Protein 1V43 (pdb70)

Structure (mmCIF, N/CA/C/O backbone):
data_1V43
#
_entry.id   1V43
#
_cell.length_a   79.907
_cell.length_b   79.907
_cell.length_c   130.569
_cell.angle_alpha   90.00
_cell.angle_beta   90.00
_cell.angle_gamma   90.00
#
_symmetry.space_group_name_H-M   'P 43 21 2'
#
loop_
_entity.id
_entity.type
_entity.pdbx_description
1 polymer 'sugar-binding transport ATP-binding protein'
2 water water
#
loop_
_atom_site.group_PDB
_atom_site.id
_atom_site.type_symbol
_atom_site.label_atom_id
_atom_site.label_alt_id
_atom_site.label_comp_id
_atom_site.label_asym_id
_atom_site.label_entity_id
_atom_site.label_seq_id
_atom_site.pdbx_PDB_ins_code
_atom_site.Cartn_x
_atom_site.Cartn_y
_atom_site.Cartn_z
_atom_site.occupancy
_atom_site.B_iso_or_equiv
_atom_site.auth_seq_id
_atom_site.auth_comp_id
_atom_site.auth_asym_id
_atom_site.auth_atom_id
_atom_site.pdbx_PDB_model_num
ATOM 1 N N . VAL A 1 6 ? 12.386 21.070 13.398 1.00 65.04 7 VAL A N 1
ATOM 2 C CA . VAL A 1 6 ? 13.848 20.827 13.543 1.00 66.95 7 VAL A CA 1
ATOM 3 C C . VAL A 1 6 ? 14.688 21.910 12.852 1.00 62.86 7 VAL A C 1
ATOM 4 O O . VAL A 1 6 ? 14.256 22.525 11.873 1.00 67.84 7 VAL A O 1
ATOM 8 N N . ILE A 1 7 ? 15.886 22.133 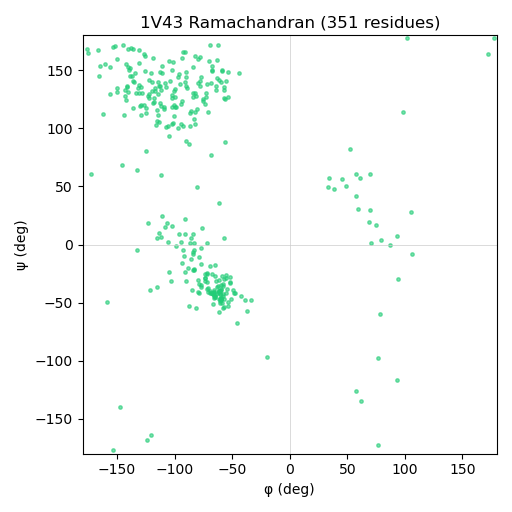13.388 1.00 56.80 8 ILE A N 1
ATOM 9 C CA . ILE A 1 7 ? 16.825 23.141 12.898 1.00 48.38 8 ILE A CA 1
ATOM 10 C C . ILE A 1 7 ? 17.589 22.738 11.634 1.00 45.64 8 ILE A C 1
ATOM 11 O O . ILE A 1 7 ? 18.006 21.591 11.487 1.00 42.97 8 ILE A O 1
ATOM 16 N N . LYS A 1 8 ? 17.783 23.696 10.733 1.00 42.79 9 LYS A N 1
ATOM 17 C CA . LYS A 1 8 ? 18.510 23.448 9.485 1.00 46.58 9 LYS A CA 1
ATOM 18 C C . LYS A 1 8 ? 19.900 24.065 9.568 1.00 42.34 9 LYS A C 1
ATOM 19 O O . LYS A 1 8 ? 20.129 24.972 10.372 1.00 43.61 9 LYS A O 1
ATOM 25 N N . MET A 1 9 ? 20.825 23.569 8.750 1.00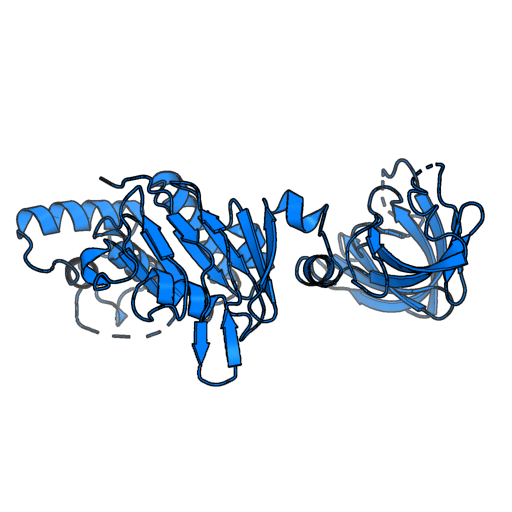 36.52 10 MET A N 1
ATOM 26 C CA . MET A 1 9 ? 22.175 24.131 8.697 1.00 36.87 10 MET A CA 1
ATOM 27 C C . MET A 1 9 ? 22.185 25.013 7.443 1.00 38.77 10 MET A C 1
ATOM 28 O O . MET A 1 9 ? 22.214 24.518 6.318 1.00 33.58 10 MET A O 1
ATOM 33 N N . VAL A 1 10 ? 22.132 26.326 7.654 1.00 36.92 11 VAL A N 1
ATOM 34 C CA . VAL A 1 10 ? 22.086 27.284 6.557 1.00 29.82 11 VAL A CA 1
ATOM 35 C C . VAL A 1 10 ? 23.353 28.125 6.341 1.00 30.06 11 VAL A C 1
ATOM 36 O O . VAL A 1 10 ? 23.776 28.907 7.206 1.00 24.75 11 VAL A O 1
ATOM 40 N N . GLU A 1 11 ? 23.956 27.964 5.171 1.00 25.20 12 GLU A N 1
ATOM 41 C CA . GLU A 1 11 ? 25.145 28.727 4.841 1.00 21.95 12 GLU A CA 1
ATOM 42 C C . GLU A 1 11 ? 24.738 30.173 4.581 1.00 22.42 12 GLU A C 1
ATOM 43 O O . GLU A 1 11 ? 23.725 30.421 3.933 1.00 23.14 12 GLU A O 1
ATOM 49 N N . VAL A 1 12 ? 25.526 31.118 5.094 1.00 22.32 13 VAL A N 1
ATOM 50 C CA . VAL A 1 12 ? 25.255 32.538 4.914 1.00 23.74 13 VAL A CA 1
ATOM 51 C C . VAL A 1 12 ? 26.387 33.229 4.152 1.00 23.49 13 VAL A C 1
ATOM 52 O O . VAL A 1 12 ? 27.562 33.134 4.533 1.00 22.95 13 VAL A O 1
ATOM 56 N N . LYS A 1 13 ? 26.029 33.919 3.075 1.00 24.62 14 LYS A N 1
ATOM 57 C CA . LYS A 1 13 ? 27.018 34.635 2.260 1.00 24.56 14 LYS A CA 1
ATOM 58 C C . LYS A 1 13 ? 26.798 36.131 2.313 1.00 28.61 14 LYS A C 1
ATOM 59 O O . LYS A 1 13 ? 25.684 36.608 2.104 1.00 26.44 14 LYS A O 1
ATOM 65 N N . LEU A 1 14 ? 27.857 36.875 2.589 1.00 25.23 15 LEU A N 1
ATOM 66 C CA . LEU A 1 14 ? 27.757 38.325 2.582 1.00 27.58 15 LEU A CA 1
ATOM 67 C C . LEU A 1 14 ? 28.619 38.711 1.368 1.00 27.05 15 LEU A C 1
ATOM 68 O O . LEU A 1 14 ? 29.804 38.395 1.330 1.00 25.71 15 LEU A O 1
ATOM 73 N N . GLU A 1 15 ? 28.026 39.368 0.372 1.00 28.05 16 GLU A N 1
ATOM 74 C CA . GLU A 1 15 ? 28.781 39.728 -0.839 1.00 32.77 16 GLU A CA 1
ATOM 75 C C . GLU A 1 15 ? 28.986 41.199 -1.009 1.00 32.11 16 GLU A C 1
ATOM 76 O O . GLU A 1 15 ? 28.016 41.950 -1.104 1.00 33.92 16 GLU A O 1
ATOM 82 N N . ASN A 1 16 ? 30.249 41.603 -1.082 1.00 40.77 17 ASN A N 1
ATOM 83 C CA . ASN A 1 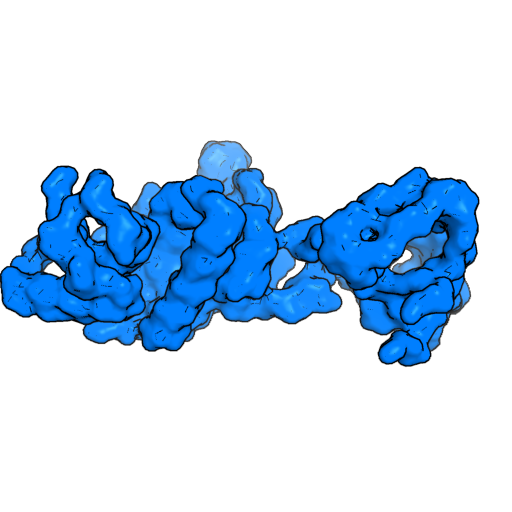16 ? 30.605 43.005 -1.263 1.00 36.31 17 ASN A CA 1
ATOM 84 C C . ASN A 1 16 ? 29.669 43.892 -0.472 1.00 35.82 17 ASN A C 1
ATOM 85 O O . ASN A 1 16 ? 29.142 44.874 -0.993 1.00 40.31 17 ASN A O 1
ATOM 90 N N . LEU A 1 17 ? 29.454 43.529 0.788 1.00 38.46 18 LEU A N 1
ATOM 91 C CA . LEU A 1 17 ? 28.572 44.279 1.675 1.00 33.64 18 LEU A CA 1
ATOM 92 C C . LEU A 1 17 ? 29.238 45.556 2.152 1.00 31.79 18 LEU A C 1
ATOM 93 O O . LEU A 1 17 ? 30.330 45.527 2.730 1.00 30.28 18 LEU A O 1
ATOM 98 N N . THR A 1 18 ? 28.563 46.673 1.929 1.00 26.22 19 THR A N 1
ATOM 99 C CA . THR A 1 18 ? 29.063 47.962 2.363 1.00 27.74 19 THR A CA 1
ATOM 100 C C . THR A 1 18 ? 27.917 48.718 3.017 1.00 32.47 19 THR A C 1
ATOM 101 O O . THR A 1 18 ? 26.755 48.573 2.630 1.00 30.51 19 THR A O 1
ATOM 105 N N . LYS A 1 19 ? 28.252 49.527 4.010 1.00 32.22 20 LYS A N 1
ATOM 106 C CA . LYS A 1 19 ? 27.260 50.334 4.694 1.00 36.91 20 LYS A CA 1
ATOM 107 C C . LYS A 1 19 ? 27.875 51.675 5.071 1.00 39.20 20 LYS A C 1
ATOM 108 O O . LYS A 1 19 ? 28.754 51.729 5.919 1.00 40.86 20 LYS A O 1
ATOM 114 N N . ARG A 1 20 ? 27.432 52.757 4.442 1.00 47.52 21 ARG A N 1
ATOM 115 C CA . ARG A 1 20 ? 27.968 54.068 4.806 1.00 55.95 21 ARG A CA 1
ATOM 116 C C . ARG A 1 20 ? 26.892 55.009 5.323 1.00 57.11 21 ARG A C 1
ATOM 117 O O . ARG A 1 20 ? 25.917 55.285 4.635 1.00 63.87 21 ARG A O 1
ATOM 125 N N . PHE A 1 21 ? 27.068 55.484 6.549 1.00 60.63 22 PHE A N 1
ATOM 126 C CA . PHE A 1 21 ? 26.120 56.417 7.138 1.00 68.49 22 PHE A CA 1
ATOM 127 C C . PHE A 1 21 ? 26.561 57.811 6.718 1.00 72.47 22 PHE A C 1
ATOM 128 O O . PHE A 1 21 ? 27.309 58.481 7.434 1.00 77.67 22 PHE A O 1
ATOM 136 N N . GLY A 1 22 ? 26.106 58.239 5.546 1.00 72.06 23 GLY A N 1
ATOM 137 C CA . GLY A 1 22 ? 26.482 59.546 5.050 1.00 71.92 23 GLY A CA 1
ATOM 138 C C . GLY A 1 22 ? 27.895 59.546 4.496 1.00 72.54 23 GLY A C 1
ATOM 139 O O . GLY A 1 22 ? 28.125 59.147 3.353 1.00 73.61 23 GLY A O 1
ATOM 140 N N . ASN A 1 23 ? 28.845 59.982 5.318 1.00 70.10 24 ASN A N 1
ATOM 141 C CA . ASN A 1 23 ? 30.250 60.062 4.924 1.00 69.98 24 ASN A CA 1
ATOM 142 C C . ASN A 1 23 ? 31.091 58.945 5.538 1.00 66.32 24 ASN A C 1
ATOM 143 O O . ASN A 1 23 ? 32.149 58.584 5.016 1.00 62.83 24 ASN A O 1
ATOM 148 N N . PHE A 1 24 ? 30.615 58.411 6.655 1.00 61.74 25 PHE A N 1
ATOM 149 C CA . PHE A 1 24 ? 31.316 57.353 7.369 1.00 59.13 25 PHE A CA 1
ATOM 150 C C . PHE A 1 24 ? 31.009 55.955 6.851 1.00 57.33 25 PHE A C 1
ATOM 151 O O . PHE A 1 24 ? 29.876 55.488 6.951 1.00 59.63 25 PHE A O 1
ATOM 159 N N . THR A 1 25 ? 32.020 55.293 6.293 1.00 52.33 26 THR A N 1
ATOM 160 C CA . THR A 1 25 ? 31.855 53.929 5.811 1.00 46.51 26 THR A CA 1
ATOM 161 C C . THR A 1 25 ? 32.007 53.022 7.035 1.00 46.64 26 THR A C 1
ATOM 162 O O . THR A 1 25 ? 33.118 52.808 7.519 1.00 44.20 26 THR A O 1
ATOM 166 N N . ALA A 1 26 ? 30.882 52.519 7.543 1.00 40.92 27 ALA A N 1
ATOM 167 C CA . ALA A 1 26 ? 30.879 51.650 8.717 1.00 41.37 27 ALA A CA 1
ATOM 168 C C . ALA A 1 26 ? 31.316 50.232 8.385 1.00 38.60 27 ALA A C 1
ATOM 169 O O . ALA A 1 26 ? 31.951 49.573 9.205 1.00 40.05 27 ALA A O 1
ATOM 171 N N . VAL A 1 27 ? 30.966 49.766 7.190 1.00 37.02 28 VAL A N 1
ATOM 172 C CA . VAL A 1 27 ? 31.342 48.432 6.734 1.00 32.12 28 VAL A CA 1
ATOM 173 C C . VAL A 1 27 ? 31.810 48.562 5.285 1.00 32.65 28 VAL A C 1
ATOM 174 O O . VAL A 1 27 ? 31.039 48.929 4.405 1.00 33.44 28 VAL A O 1
ATOM 178 N N . ASN A 1 28 ? 33.075 48.244 5.038 1.00 35.71 29 ASN A N 1
ATOM 179 C CA . ASN A 1 28 ? 33.649 48.410 3.710 1.00 37.74 29 ASN A CA 1
ATOM 180 C C . ASN A 1 28 ? 33.879 47.152 2.896 1.00 35.76 29 ASN A C 1
ATOM 181 O O . ASN A 1 28 ? 34.864 46.447 3.115 1.00 39.63 29 ASN A O 1
ATOM 186 N N . LYS A 1 29 ? 32.988 46.896 1.936 1.00 33.29 30 LYS A N 1
ATOM 187 C CA . LYS A 1 29 ? 33.088 45.737 1.046 1.00 32.84 30 LYS A CA 1
ATOM 188 C C . LYS A 1 29 ? 33.426 44.415 1.737 1.00 36.48 30 LYS A C 1
ATOM 189 O O . LYS A 1 29 ? 34.391 43.732 1.392 1.00 30.06 30 LYS A O 1
ATOM 195 N N . LEU A 1 30 ? 32.602 44.054 2.708 1.00 33.97 31 LEU A N 1
ATOM 196 C CA . LEU A 1 30 ? 32.788 42.822 3.442 1.00 28.31 31 LEU A CA 1
ATOM 197 C C . LEU A 1 30 ? 32.412 41.619 2.573 1.00 29.29 31 LEU A C 1
ATOM 198 O O . LEU A 1 30 ? 31.354 41.589 1.953 1.00 28.99 31 LEU A O 1
ATOM 203 N N . ASN A 1 31 ? 33.303 40.638 2.516 1.00 28.33 32 ASN A N 1
ATOM 204 C CA . ASN A 1 31 ? 33.062 39.416 1.777 1.00 26.72 32 ASN A CA 1
ATOM 205 C C . ASN A 1 31 ? 33.267 38.275 2.762 1.00 31.43 32 ASN A C 1
ATOM 206 O O . ASN A 1 31 ? 34.354 38.088 3.316 1.00 31.48 32 ASN A O 1
ATOM 211 N N . LEU A 1 32 ? 32.200 37.526 3.001 1.00 27.79 33 LEU A N 1
ATOM 212 C CA . LEU A 1 32 ? 32.254 36.457 3.978 1.00 26.82 33 LEU A CA 1
ATOM 213 C C . LEU A 1 32 ? 31.321 35.304 3.657 1.00 27.25 33 LEU A C 1
ATOM 214 O O . LEU A 1 32 ? 30.157 35.515 3.329 1.00 31.31 33 LEU A O 1
ATOM 219 N N . THR A 1 33 ? 31.835 34.089 3.773 1.00 26.83 34 THR A N 1
ATOM 220 C CA . THR A 1 33 ? 31.023 32.902 3.568 1.00 31.89 34 THR A CA 1
ATOM 221 C C . THR A 1 33 ? 30.982 32.158 4.904 1.00 31.76 34 THR A C 1
ATOM 222 O O . THR A 1 33 ? 31.949 31.508 5.296 1.00 40.66 34 THR A O 1
ATOM 226 N N . ILE A 1 34 ? 29.861 32.298 5.606 1.00 29.47 35 ILE A N 1
ATOM 227 C CA . ILE A 1 34 ? 29.636 31.666 6.902 1.00 26.28 35 ILE A CA 1
ATOM 228 C C . ILE A 1 34 ? 29.087 30.260 6.693 1.00 23.78 35 ILE A C 1
ATOM 229 O O . ILE A 1 34 ? 27.968 30.094 6.227 1.00 28.79 35 ILE A O 1
ATOM 234 N N . LYS A 1 35 ? 29.873 29.245 7.052 1.00 23.95 36 LYS A N 1
ATOM 235 C CA . LYS A 1 35 ? 29.465 27.859 6.826 1.00 24.60 36 LYS A CA 1
ATOM 236 C C . LYS A 1 35 ? 28.223 27.398 7.575 1.00 29.00 36 LYS A C 1
ATOM 237 O O . LYS A 1 35 ? 27.968 27.813 8.711 1.00 27.44 36 LYS A O 1
ATOM 243 N N . ASP A 1 36 ? 27.428 26.563 6.910 1.00 22.20 37 ASP A N 1
ATOM 244 C CA . ASP A 1 36 ? 26.209 26.045 7.508 1.00 30.24 37 ASP A CA 1
ATOM 245 C C . ASP A 1 36 ? 26.541 25.336 8.815 1.00 25.92 37 ASP A C 1
ATOM 246 O O . ASP A 1 36 ? 27.395 24.465 8.862 1.00 21.03 37 ASP A O 1
ATOM 251 N N . GLY A 1 37 ? 25.865 25.746 9.877 1.00 25.25 38 GLY A N 1
ATOM 252 C CA . GLY A 1 37 ? 26.084 25.139 11.166 1.00 17.88 38 GLY A CA 1
ATOM 253 C C . GLY A 1 37 ? 27.301 25.579 11.948 1.00 18.79 38 GLY A C 1
ATOM 254 O O . GLY A 1 37 ? 27.549 25.013 13.007 1.00 20.37 38 GLY A O 1
ATOM 255 N N . GLU A 1 38 ? 28.079 26.552 11.475 1.00 17.38 39 GLU A N 1
ATOM 256 C CA . GLU A 1 38 ? 29.238 26.937 12.282 1.00 22.12 39 GLU A CA 1
ATOM 257 C C . GLU A 1 38 ? 28.885 28.069 13.240 1.00 21.93 39 GLU A C 1
ATOM 258 O O . GLU A 1 38 ? 27.843 28.699 13.123 1.00 20.91 39 GLU A O 1
ATOM 264 N N . PHE A 1 39 ? 29.765 28.280 14.205 1.00 17.58 40 PHE A N 1
ATOM 265 C CA . PHE A 1 39 ? 29.605 29.336 15.184 1.00 18.41 40 PHE A CA 1
ATOM 266 C C . PHE A 1 39 ? 30.647 30.362 14.783 1.00 20.34 40 PHE A C 1
ATOM 267 O O . PHE A 1 39 ? 31.829 30.166 15.029 1.00 19.30 40 PHE A O 1
ATOM 275 N N . LEU A 1 40 ? 30.230 31.426 14.114 1.00 22.62 41 LEU A N 1
ATOM 276 C CA . LEU A 1 40 ? 31.193 32.436 13.714 1.00 22.38 41 LEU A CA 1
ATOM 277 C C . LEU A 1 40 ? 31.128 33.639 14.635 1.00 21.66 41 LEU A C 1
ATOM 278 O O . LEU A 1 40 ? 30.062 34.202 14.839 1.00 17.85 41 LEU A O 1
ATOM 283 N N . VAL A 1 41 ? 32.270 34.019 15.196 1.00 20.77 42 VAL A N 1
ATOM 284 C CA . VAL A 1 41 ? 32.325 35.195 16.055 1.00 18.69 42 VAL A CA 1
ATOM 285 C C . VAL A 1 41 ? 32.890 36.374 15.269 1.00 22.08 42 VAL A C 1
ATOM 286 O O . VAL A 1 41 ? 33.890 36.234 14.559 1.00 25.91 42 VAL A O 1
ATOM 290 N N . LEU A 1 42 ? 32.223 37.520 15.358 1.00 21.78 43 LEU A N 1
ATOM 291 C CA . LEU A 1 42 ? 32.717 38.728 14.719 1.00 23.16 43 LEU A CA 1
ATOM 292 C C . LEU A 1 42 ? 33.364 39.463 15.903 1.00 27.69 43 LEU A C 1
ATOM 293 O O . LEU A 1 42 ? 32.678 39.912 16.828 1.00 23.51 43 LEU A O 1
ATOM 298 N N . LEU A 1 43 ? 34.689 39.544 15.871 1.00 25.37 44 LEU A N 1
ATOM 299 C CA . LEU A 1 43 ? 35.477 40.141 16.937 1.00 25.39 44 LEU A CA 1
ATOM 300 C C . LEU A 1 43 ? 36.145 41.438 16.523 1.00 26.83 44 LEU A C 1
ATOM 301 O O . LEU A 1 43 ? 36.781 41.509 15.471 1.00 24.75 44 LEU A O 1
ATOM 306 N N . GLY A 1 44 ? 36.025 42.456 17.369 1.00 24.54 45 GLY A N 1
ATOM 307 C CA . GLY A 1 44 ? 36.635 43.736 17.058 1.00 23.06 45 GLY A CA 1
ATOM 308 C C . GLY A 1 44 ? 36.239 44.818 18.041 1.00 26.75 45 GLY A C 1
ATOM 309 O O . GLY A 1 44 ? 35.264 44.657 18.776 1.00 22.51 45 GLY A O 1
ATOM 310 N N . PRO A 1 45 ? 36.966 45.947 18.068 1.00 28.09 46 PRO A N 1
ATOM 311 C CA . PRO A 1 45 ? 36.646 47.037 18.994 1.00 29.67 46 PRO A CA 1
ATOM 312 C C . PRO A 1 45 ? 35.346 47.747 18.642 1.00 35.09 46 PRO A C 1
ATOM 313 O O . PRO A 1 45 ? 34.756 47.505 17.578 1.00 35.57 46 PRO A O 1
ATOM 317 N N . SER A 1 46 ? 34.906 48.624 19.534 1.00 32.13 47 SER A N 1
ATOM 318 C CA . SER A 1 46 ? 33.682 49.389 19.319 1.00 39.47 47 SER A CA 1
ATOM 319 C C . SER A 1 46 ? 33.780 50.176 18.025 1.00 32.37 47 SER A C 1
ATOM 320 O O . SER A 1 46 ? 34.805 50.789 17.738 1.00 37.17 47 SER A O 1
ATOM 323 N N . GLY A 1 47 ? 32.715 50.154 17.240 1.00 35.34 48 GLY A N 1
ATOM 324 C CA . GLY A 1 47 ? 32.717 50.888 15.986 1.00 31.50 48 GLY A CA 1
ATOM 325 C C . GLY A 1 47 ? 33.528 50.277 14.865 1.00 37.58 48 GLY A C 1
ATOM 326 O O . GLY A 1 47 ? 33.836 50.966 13.890 1.00 41.84 48 GLY A O 1
ATOM 327 N N . CYS A 1 48 ? 33.876 48.996 14.976 1.00 29.82 49 CYS A N 1
ATOM 328 C CA . CYS A 1 48 ? 34.654 48.362 13.918 1.00 31.81 49 CYS A CA 1
ATOM 329 C C . CYS A 1 48 ? 33.747 47.868 12.799 1.00 28.82 49 CYS A C 1
ATOM 330 O O . CYS A 1 48 ? 34.233 47.417 11.764 1.00 27.17 49 CYS A O 1
ATOM 333 N N . GLY A 1 49 ? 32.437 47.924 13.023 1.00 23.70 50 GLY A N 1
ATOM 334 C CA . GLY A 1 49 ? 31.490 47.481 12.011 1.00 28.21 50 GLY A CA 1
ATOM 335 C C . GLY A 1 49 ? 30.789 46.153 12.264 1.00 33.54 50 GLY A C 1
ATOM 336 O O . GLY A 1 49 ? 29.847 45.794 11.538 1.00 30.72 50 GLY A O 1
ATOM 337 N N . LYS A 1 50 ? 31.226 45.431 13.295 1.00 31.80 51 LYS A N 1
ATOM 338 C CA . LYS A 1 50 ? 30.651 44.126 13.617 1.00 28.53 51 LYS A CA 1
ATOM 339 C C . LYS A 1 50 ? 29.174 44.198 13.958 1.00 30.33 51 LYS A C 1
ATOM 340 O O . LYS A 1 50 ? 28.392 43.353 13.538 1.00 29.10 51 LYS A O 1
ATOM 346 N N . THR A 1 51 ? 28.779 45.216 14.707 1.00 31.22 52 THR A N 1
ATOM 347 C CA . THR A 1 51 ? 27.378 45.348 15.062 1.00 24.95 52 THR A CA 1
ATOM 348 C C . THR A 1 51 ? 26.539 45.742 13.853 1.00 30.41 52 THR A C 1
ATOM 349 O O . THR A 1 51 ? 25.433 45.218 13.658 1.00 30.16 52 THR A O 1
ATOM 353 N N . THR A 1 52 ? 27.064 46.652 13.031 1.00 28.88 53 THR A N 1
ATOM 354 C CA . THR A 1 52 ? 26.343 47.086 11.842 1.00 29.91 53 THR A CA 1
ATOM 355 C C . THR A 1 52 ? 26.111 45.875 10.943 1.00 28.88 53 THR A C 1
ATOM 356 O O . THR A 1 52 ? 25.024 45.710 10.399 1.00 30.04 53 THR A O 1
ATOM 360 N N . THR A 1 53 ? 27.137 45.036 10.797 1.00 27.31 54 THR A N 1
ATOM 361 C CA . THR A 1 53 ? 27.037 43.820 9.991 1.00 29.61 54 THR A CA 1
ATOM 362 C C . THR A 1 53 ? 25.941 42.899 10.550 1.00 30.75 54 THR A C 1
ATOM 363 O O . THR A 1 53 ? 25.101 42.411 9.798 1.00 28.44 54 THR A O 1
ATOM 367 N N . LEU A 1 54 ? 25.936 42.671 11.862 1.00 23.09 55 LEU A N 1
ATOM 368 C CA . LEU A 1 54 ? 24.906 41.815 12.447 1.00 29.64 55 LEU A CA 1
ATOM 369 C C . LEU A 1 54 ? 23.511 42.363 12.129 1.00 28.75 55 LEU A C 1
ATOM 370 O O . LEU A 1 54 ? 22.619 41.603 11.754 1.00 27.94 55 LEU A O 1
ATOM 375 N N . ARG A 1 55 ? 23.342 43.678 12.267 1.00 25.76 56 ARG A N 1
ATOM 376 C CA . ARG A 1 55 ? 22.067 44.337 12.001 1.00 28.34 56 ARG A CA 1
ATOM 377 C C . ARG A 1 55 ? 21.641 44.205 10.537 1.00 25.92 56 ARG A C 1
ATOM 378 O O . ARG A 1 55 ? 20.458 44.067 10.253 1.00 28.89 56 ARG A O 1
ATOM 386 N N . MET A 1 56 ? 22.592 44.244 9.607 1.00 27.18 57 MET A N 1
ATOM 387 C CA . MET A 1 56 ? 22.248 44.065 8.203 1.00 26.28 57 MET A CA 1
ATOM 388 C C . MET A 1 56 ? 21.827 42.602 7.998 1.00 28.76 57 MET A C 1
ATOM 389 O O . MET A 1 56 ? 20.889 42.310 7.253 1.00 25.23 57 MET A O 1
ATOM 394 N N . ILE A 1 57 ? 22.527 41.679 8.650 1.00 23.93 58 ILE A N 1
ATOM 395 C CA . ILE A 1 57 ? 22.167 40.262 8.531 1.00 28.53 58 ILE A CA 1
ATOM 396 C C . ILE A 1 57 ? 20.741 40.059 9.057 1.00 27.10 58 ILE A C 1
ATOM 397 O O . ILE A 1 57 ? 19.958 39.319 8.468 1.00 22.18 58 ILE A O 1
ATOM 402 N N . ALA A 1 58 ? 20.407 40.740 10.156 1.00 26.01 59 ALA A N 1
ATOM 403 C CA . ALA A 1 58 ? 19.077 40.637 10.754 1.00 27.41 59 ALA A CA 1
ATOM 404 C C . ALA A 1 58 ? 18.019 41.348 9.909 1.00 28.38 59 ALA A C 1
ATOM 405 O O . ALA A 1 58 ? 16.841 41.012 9.970 1.00 26.96 59 ALA A O 1
ATOM 407 N N . GLY A 1 59 ? 18.441 42.330 9.117 1.00 25.23 60 GLY A N 1
ATOM 408 C CA . GLY A 1 59 ? 17.491 43.051 8.297 1.00 25.44 60 GLY A CA 1
ATOM 409 C C . GLY A 1 59 ? 16.973 44.303 8.985 1.00 30.56 60 GLY A C 1
ATOM 410 O O . GLY A 1 59 ? 16.049 44.956 8.500 1.00 29.86 60 GLY A O 1
ATOM 411 N N . LEU A 1 60 ? 17.559 44.632 10.130 1.00 31.61 61 LEU A N 1
ATOM 412 C CA . LEU A 1 60 ? 17.167 45.829 10.858 1.00 33.17 61 LEU A CA 1
ATOM 413 C C . LEU A 1 60 ? 17.799 47.015 10.130 1.00 39.03 61 LEU A C 1
ATOM 414 O O . LEU A 1 60 ? 17.407 48.162 10.309 1.00 34.01 61 LEU A O 1
ATOM 419 N N . GLU A 1 61 ? 18.781 46.708 9.289 1.00 42.91 62 GLU A N 1
ATOM 420 C CA . GLU A 1 61 ? 19.480 47.723 8.522 1.00 44.75 62 GLU A CA 1
ATOM 421 C C . GLU A 1 61 ? 19.690 47.173 7.121 1.00 42.31 62 GLU A C 1
ATOM 422 O O . GLU A 1 61 ? 19.887 45.965 6.957 1.00 35.23 62 GLU A O 1
ATOM 428 N N . GLU A 1 62 ? 19.626 48.049 6.118 1.00 34.26 63 GLU A N 1
ATOM 429 C CA . GLU A 1 62 ? 19.840 47.642 4.735 1.00 33.79 63 GLU A CA 1
ATOM 430 C C . GLU A 1 62 ? 21.254 48.051 4.333 1.00 31.98 63 GLU A C 1
ATOM 431 O O . GLU A 1 62 ? 21.796 49.031 4.851 1.00 33.87 63 GLU A O 1
ATOM 437 N N . PRO A 1 63 ? 21.877 47.299 3.417 1.00 31.37 64 PRO A N 1
ATOM 438 C CA . PRO A 1 63 ? 23.231 47.613 2.959 1.00 36.51 64 PRO A CA 1
ATOM 439 C C . PRO A 1 63 ? 23.146 48.774 1.962 1.00 39.58 64 PRO A C 1
ATOM 440 O O . PRO A 1 63 ? 22.080 49.051 1.406 1.00 33.76 64 PRO A O 1
ATOM 444 N N . THR A 1 64 ? 24.280 49.429 1.741 1.00 40.08 65 THR A N 1
ATOM 445 C CA . THR A 1 64 ? 24.378 50.538 0.806 1.00 39.65 65 THR A CA 1
ATOM 446 C C . THR A 1 64 ? 24.767 49.911 -0.522 1.00 41.69 65 THR A C 1
ATOM 447 O O . THR A 1 64 ? 24.509 50.445 -1.596 1.00 51.57 65 THR A O 1
ATOM 451 N N . GLU A 1 65 ? 25.376 48.743 -0.425 1.00 35.42 66 GLU A N 1
ATOM 452 C CA . GLU A 1 65 ? 25.809 48.003 -1.582 1.00 34.75 66 GLU A CA 1
ATOM 453 C C . GLU A 1 65 ? 26.003 46.562 -1.132 1.00 32.85 66 GLU A C 1
ATOM 454 O O . GLU A 1 65 ? 26.222 46.297 0.050 1.00 31.94 66 GLU A O 1
ATOM 460 N N . GLY A 1 66 ? 25.909 45.630 -2.068 1.00 31.28 67 GLY A N 1
ATOM 461 C CA . GLY A 1 66 ? 26.110 44.240 -1.720 1.00 28.14 67 GLY A CA 1
ATOM 462 C C . GLY A 1 66 ? 24.850 43.415 -1.565 1.00 33.03 67 GLY A C 1
ATOM 463 O O . GLY A 1 66 ? 23.724 43.914 -1.647 1.00 32.43 67 GLY A O 1
ATOM 464 N N . ARG A 1 67 ? 25.063 42.137 -1.289 1.00 29.92 68 ARG A N 1
ATOM 465 C CA . ARG A 1 67 ? 23.979 41.183 -1.174 1.00 29.94 68 ARG A CA 1
ATOM 466 C C . ARG A 1 67 ? 24.209 40.235 0.005 1.00 32.77 68 ARG A C 1
ATOM 467 O O . ARG A 1 67 ? 25.354 39.965 0.378 1.00 31.60 68 ARG A O 1
ATOM 475 N N . ILE A 1 68 ? 23.120 39.734 0.579 1.00 29.69 69 ILE A N 1
ATOM 476 C CA . ILE A 1 68 ? 23.180 38.784 1.692 1.00 28.22 69 ILE A CA 1
ATOM 477 C C . ILE A 1 68 ? 22.344 37.562 1.315 1.00 28.67 69 ILE A C 1
ATOM 478 O O . ILE A 1 68 ? 21.145 37.685 1.049 1.00 27.50 69 ILE A O 1
ATOM 483 N N . TYR A 1 69 ? 22.967 36.389 1.273 1.00 24.77 70 TYR A N 1
ATOM 484 C CA . TYR A 1 69 ? 22.239 35.168 0.946 1.00 22.60 70 TYR A CA 1
ATOM 485 C C . TYR A 1 69 ? 22.134 34.246 2.167 1.00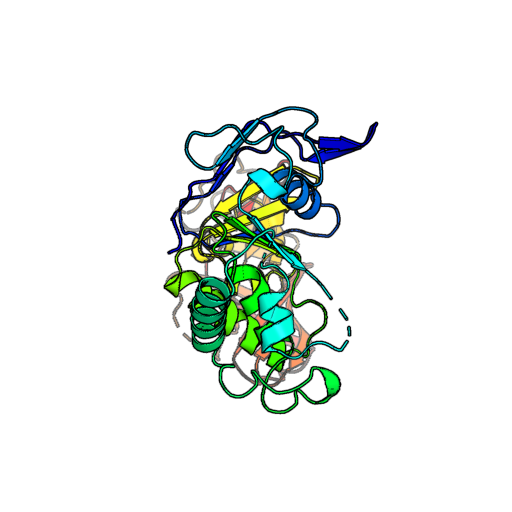 23.29 70 TYR A C 1
ATOM 486 O O . TYR A 1 69 ? 23.012 34.244 3.019 1.00 25.02 70 TYR A O 1
ATOM 495 N N . PHE A 1 70 ? 21.030 33.507 2.244 1.00 24.11 71 PHE A N 1
ATOM 496 C CA . PHE A 1 70 ? 20.787 32.480 3.266 1.00 26.57 71 PHE A CA 1
ATOM 497 C C . PHE A 1 70 ? 20.504 31.328 2.322 1.00 28.56 71 PHE A C 1
ATOM 498 O O . PHE A 1 70 ? 19.504 31.360 1.618 1.00 25.85 71 PHE A O 1
ATOM 506 N N . GLY A 1 71 ? 21.374 30.327 2.286 1.00 28.21 72 GLY A N 1
ATOM 507 C CA . GLY A 1 71 ? 21.167 29.252 1.341 1.00 32.60 72 GLY A CA 1
ATOM 508 C C . GLY A 1 71 ? 21.245 29.907 -0.031 1.00 32.97 72 GLY A C 1
ATOM 509 O O . GLY A 1 71 ? 22.121 30.730 -0.262 1.00 32.01 72 GLY A O 1
ATOM 510 N N . ASP A 1 72 ? 20.323 29.577 -0.931 1.00 33.38 73 ASP A N 1
ATOM 511 C CA . ASP A 1 72 ? 20.325 30.179 -2.260 1.00 38.95 73 ASP A CA 1
ATOM 512 C C . ASP A 1 72 ? 19.440 31.410 -2.321 1.00 40.52 73 ASP A C 1
ATOM 513 O O . ASP A 1 72 ? 19.391 32.091 -3.341 1.00 46.25 73 ASP A O 1
ATOM 518 N N . ARG A 1 73 ? 18.742 31.702 -1.232 1.00 36.69 74 ARG A N 1
ATOM 519 C CA . ARG A 1 73 ? 17.843 32.846 -1.218 1.00 33.73 74 ARG A CA 1
ATOM 520 C C . ARG A 1 73 ? 18.500 34.193 -0.911 1.00 32.22 74 ARG A C 1
ATOM 521 O O . ARG A 1 73 ? 19.214 34.346 0.078 1.00 29.98 74 ARG A O 1
ATOM 529 N N . ASP A 1 74 ? 18.269 35.169 -1.785 1.00 29.13 75 ASP A N 1
ATOM 530 C CA . ASP A 1 74 ? 18.802 36.513 -1.581 1.00 29.63 75 ASP A CA 1
ATOM 531 C C . ASP A 1 74 ? 17.793 37.078 -0.585 1.00 27.54 75 ASP A C 1
ATOM 532 O O . ASP A 1 74 ? 16.615 37.198 -0.912 1.00 33.82 75 ASP A O 1
ATOM 537 N N . VAL A 1 75 ? 18.238 37.412 0.624 1.00 27.36 76 VAL A N 1
ATOM 538 C CA . VAL A 1 75 ? 17.319 37.927 1.639 1.00 25.39 76 VAL A CA 1
ATOM 539 C C . VAL A 1 75 ? 17.584 39.393 1.940 1.00 22.55 76 VAL A C 1
ATOM 540 O O . VAL A 1 75 ? 16.988 39.973 2.843 1.00 24.34 76 VAL A O 1
ATOM 544 N N . THR A 1 76 ? 18.481 39.984 1.165 1.00 23.40 77 THR A N 1
ATOM 545 C CA . THR A 1 76 ? 18.866 41.380 1.336 1.00 24.67 77 THR A CA 1
ATOM 546 C C . THR A 1 76 ? 17.722 42.355 1.602 1.00 27.76 77 THR A C 1
ATOM 547 O O . THR A 1 76 ? 17.814 43.226 2.480 1.00 23.79 77 THR A O 1
ATOM 551 N N . TYR A 1 77 ? 16.646 42.214 0.842 1.00 26.56 78 TYR A N 1
ATOM 552 C CA . TYR A 1 77 ? 15.523 43.125 0.981 1.00 35.97 78 TYR A CA 1
ATOM 553 C C . TYR A 1 77 ? 14.244 42.536 1.578 1.00 35.25 78 TYR A C 1
ATOM 554 O O . TYR A 1 77 ? 13.143 43.052 1.361 1.00 35.44 78 TYR A O 1
ATOM 563 N N . LEU A 1 78 ? 14.397 41.465 2.348 1.00 34.32 79 LEU A N 1
ATOM 564 C CA . LEU A 1 78 ? 13.253 40.832 2.994 1.00 31.84 79 LEU A CA 1
ATOM 565 C C . LEU A 1 78 ? 13.146 41.346 4.427 1.00 26.46 79 LEU A C 1
ATOM 566 O O . LEU A 1 78 ? 14.153 41.600 5.078 1.00 33.90 79 LEU A O 1
ATOM 571 N N . PRO A 1 79 ? 11.917 41.523 4.934 1.00 29.27 80 PRO A N 1
ATOM 572 C CA . PRO A 1 79 ? 11.693 42.003 6.308 1.00 32.90 80 PRO A CA 1
ATOM 573 C C . PRO A 1 79 ? 12.368 41.025 7.293 1.00 31.96 80 PRO A C 1
ATOM 574 O O . PRO A 1 79 ? 12.474 39.836 7.008 1.00 30.79 80 PRO A O 1
ATOM 578 N N . PRO A 1 80 ? 12.834 41.506 8.452 1.00 31.70 81 PRO A N 1
ATOM 579 C CA . PRO A 1 80 ? 13.467 40.541 9.351 1.00 35.78 81 PRO A CA 1
ATOM 580 C C . PRO A 1 80 ? 12.632 39.297 9.649 1.00 39.37 81 PRO A C 1
ATOM 581 O O . PRO A 1 80 ? 13.176 38.208 9.793 1.00 33.15 81 PRO A O 1
ATOM 585 N N . LYS A 1 81 ? 11.311 39.448 9.699 1.00 43.79 82 LYS A N 1
ATOM 586 C CA . LYS A 1 81 ? 10.435 38.318 9.988 1.00 38.79 82 LYS A CA 1
ATOM 587 C C . LYS A 1 81 ? 10.471 37.219 8.933 1.00 38.87 82 LYS A C 1
ATOM 588 O O . LYS A 1 81 ? 10.297 36.051 9.260 1.00 42.18 82 LYS A O 1
ATOM 594 N N . ASP A 1 82 ? 10.706 37.567 7.673 1.00 35.57 83 ASP A N 1
ATOM 595 C CA . ASP A 1 82 ? 10.727 36.540 6.632 1.00 33.35 83 ASP A CA 1
ATOM 596 C C . ASP A 1 82 ? 12.067 35.857 6.423 1.00 32.25 83 ASP A C 1
ATOM 597 O O . ASP A 1 82 ? 12.190 34.979 5.571 1.00 35.01 83 ASP A O 1
ATOM 602 N N . ARG A 1 83 ? 13.060 36.250 7.215 1.00 31.04 84 ARG A N 1
ATOM 603 C CA . ARG A 1 83 ? 14.401 35.678 7.120 1.00 28.22 84 ARG A CA 1
ATOM 604 C C . ARG A 1 83 ? 14.620 34.473 8.055 1.00 25.25 84 ARG A C 1
ATOM 605 O O . ARG A 1 83 ? 15.636 33.789 7.949 1.00 25.42 84 ARG A O 1
ATOM 613 N N . ASN A 1 84 ? 13.679 34.213 8.961 1.00 23.63 85 ASN A N 1
ATOM 614 C CA . ASN A 1 84 ? 13.817 33.085 9.886 1.00 30.33 85 ASN A CA 1
ATOM 615 C C . ASN A 1 84 ? 15.051 33.208 10.769 1.00 29.16 85 ASN A C 1
ATOM 616 O O . ASN A 1 84 ? 15.900 32.323 10.787 1.00 25.36 85 ASN A O 1
ATOM 621 N N . ILE A 1 85 ? 15.136 34.308 11.501 1.00 28.40 86 ILE A N 1
ATOM 622 C CA . ILE A 1 85 ? 16.265 34.569 12.381 1.00 31.26 86 ILE A CA 1
ATOM 623 C C . ILE A 1 85 ? 15.747 34.864 13.774 1.00 27.49 86 ILE A C 1
ATOM 624 O O . ILE A 1 85 ? 14.573 35.162 13.952 1.00 31.34 86 ILE A O 1
ATOM 629 N N . SER A 1 86 ? 16.643 34.793 14.749 1.00 21.95 87 SER A N 1
ATOM 630 C CA . SER A 1 86 ? 16.324 35.125 16.121 1.00 29.51 87 SER A CA 1
ATOM 631 C C . SER A 1 86 ? 17.563 35.854 16.636 1.00 30.44 87 SER A C 1
ATOM 632 O O . SER A 1 86 ? 18.712 35.471 16.376 1.00 27.47 87 SER A O 1
ATOM 635 N N . MET A 1 87 ? 17.318 36.941 17.342 1.00 30.84 88 MET A N 1
ATOM 636 C CA . MET A 1 87 ? 18.395 37.758 17.851 1.00 34.21 88 MET A CA 1
ATOM 637 C C . MET A 1 87 ? 18.439 37.722 19.366 1.00 33.66 88 MET A C 1
ATOM 638 O O . MET A 1 87 ? 17.406 37.772 20.023 1.00 32.23 88 MET A O 1
ATOM 643 N N . VAL A 1 88 ? 19.638 37.597 19.914 1.00 30.55 89 VAL A N 1
ATOM 644 C CA . VAL A 1 88 ? 19.799 37.612 21.359 1.00 35.49 89 VAL A CA 1
ATOM 645 C C . VAL A 1 88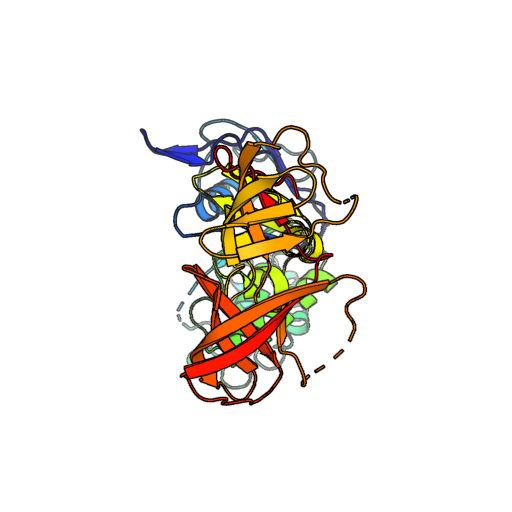 ? 20.659 38.832 21.630 1.00 34.10 89 VAL A C 1
ATOM 646 O O . VAL A 1 88 ? 21.636 39.053 20.934 1.00 33.57 89 VAL A O 1
ATOM 650 N N . PHE A 1 89 ? 20.297 39.644 22.616 1.00 45.29 90 PHE A N 1
ATOM 651 C CA . PHE A 1 89 ? 21.122 40.808 22.926 1.00 47.57 90 PHE A CA 1
ATOM 652 C C . PHE A 1 89 ? 21.037 41.224 24.381 1.00 47.08 90 PHE A C 1
ATOM 653 O O . PHE A 1 89 ? 20.217 40.692 25.123 1.00 44.99 90 PHE A O 1
ATOM 661 N N . GLN A 1 90 ? 21.903 42.164 24.770 1.00 47.34 91 GLN A N 1
ATOM 662 C CA . GLN A 1 90 ? 21.996 42.707 26.132 1.00 47.23 91 GLN A CA 1
ATOM 663 C C . GLN A 1 90 ? 23.018 41.995 26.992 1.00 48.68 91 GLN A C 1
ATOM 664 O O . GLN A 1 90 ? 23.652 42.620 27.843 1.00 58.38 91 GLN A O 1
ATOM 670 N N . HIS A 1 97 ? 6.129 40.020 33.349 1.00 82.61 98 HIS A N 1
ATOM 671 C CA . HIS A 1 97 ? 5.298 39.351 34.345 1.00 82.50 98 HIS A CA 1
ATOM 672 C C . HIS A 1 97 ? 4.855 37.959 33.871 1.00 79.16 98 HIS A C 1
ATOM 673 O O . HIS A 1 97 ? 4.064 37.286 34.535 1.00 76.84 98 HIS A O 1
ATOM 680 N N . MET A 1 98 ? 5.373 37.528 32.724 1.00 72.53 99 MET A N 1
ATOM 681 C CA . MET A 1 98 ? 5.025 36.220 32.187 1.00 64.92 99 MET A CA 1
ATOM 682 C C . MET A 1 98 ? 5.814 35.117 32.884 1.00 60.17 99 MET A C 1
ATOM 683 O O . MET A 1 98 ? 6.847 35.368 33.506 1.00 57.76 99 MET A O 1
ATOM 688 N N . THR A 1 99 ? 5.311 33.893 32.796 1.00 53.26 100 THR A N 1
ATOM 689 C CA . THR A 1 99 ? 5.993 32.763 33.405 1.00 47.22 100 THR A CA 1
ATOM 690 C C . THR A 1 99 ? 7.082 32.319 32.419 1.00 41.35 100 THR A C 1
ATOM 691 O O . THR A 1 99 ? 7.042 32.696 31.252 1.00 35.07 100 THR A O 1
ATOM 695 N N . VAL A 1 100 ? 8.062 31.550 32.879 1.00 39.17 101 VAL A N 1
ATOM 696 C CA . VAL A 1 100 ? 9.105 31.089 31.974 1.00 36.28 101 VAL A CA 1
ATOM 697 C C . VAL A 1 100 ? 8.428 30.474 30.755 1.00 38.68 101 VAL A C 1
ATOM 698 O O . VAL A 1 100 ? 8.780 30.786 29.617 1.00 36.68 101 VAL A O 1
ATOM 702 N N . TYR A 1 101 ? 7.428 29.630 30.993 1.00 32.35 102 TYR A N 1
ATOM 703 C CA . TYR A 1 101 ? 6.716 28.995 29.895 1.00 31.44 102 TYR A CA 1
ATOM 704 C C . TYR A 1 101 ? 6.112 30.043 28.953 1.00 38.47 102 TYR A C 1
ATOM 705 O O . TYR A 1 101 ? 6.139 29.889 27.725 1.00 30.14 102 TYR A O 1
ATOM 714 N N . GLU A 1 102 ? 5.536 31.088 29.537 1.00 35.62 103 GLU A N 1
ATOM 715 C CA . GLU A 1 102 ? 4.916 32.152 28.757 1.00 46.95 103 GLU A CA 1
ATOM 716 C C . GLU A 1 102 ? 5.969 33.010 28.061 1.00 47.36 103 GLU A C 1
ATOM 717 O O . GLU A 1 102 ? 5.787 33.435 26.920 1.00 43.56 103 GLU A O 1
ATOM 723 N N . ASN A 1 103 ? 7.070 33.260 28.758 1.00 46.10 104 ASN A N 1
ATOM 724 C CA . ASN A 1 103 ? 8.156 34.037 28.190 1.00 50.69 104 ASN A CA 1
ATOM 725 C C . ASN A 1 103 ? 8.614 33.324 26.911 1.00 49.90 104 ASN A C 1
ATOM 726 O O . ASN A 1 103 ? 8.619 33.907 25.826 1.00 46.47 104 ASN A O 1
ATOM 731 N N . ILE A 1 104 ? 8.961 32.046 27.036 1.00 43.84 105 ILE A N 1
ATOM 732 C CA . ILE A 1 104 ? 9.423 31.274 25.884 1.00 40.28 105 ILE A CA 1
ATOM 733 C C . ILE A 1 104 ? 8.330 31.099 24.832 1.00 44.26 105 ILE A C 1
ATOM 734 O O . ILE A 1 104 ? 8.614 30.941 23.637 1.00 34.75 105 ILE A O 1
ATOM 739 N N . ALA A 1 105 ? 7.079 31.129 25.281 1.00 44.16 106 ALA A N 1
ATOM 740 C CA . ALA A 1 105 ? 5.945 30.950 24.382 1.00 45.60 106 ALA A CA 1
ATOM 741 C C . ALA A 1 105 ? 5.600 32.209 23.594 1.00 47.48 106 ALA A C 1
ATOM 742 O O . ALA A 1 105 ? 5.165 32.116 22.450 1.00 47.78 106 ALA A O 1
ATOM 744 N N . PHE A 1 106 ? 5.794 33.374 24.212 1.00 52.52 107 PHE A N 1
ATOM 745 C CA . PHE A 1 106 ? 5.477 34.665 23.591 1.00 59.67 107 PHE A CA 1
ATOM 746 C C . PHE A 1 106 ? 5.767 34.723 22.086 1.00 63.84 107 PHE A C 1
ATOM 747 O O . PHE A 1 106 ? 4.870 34.996 21.291 1.00 68.42 107 PHE A O 1
ATOM 755 N N . PRO A 1 107 ? 7.021 34.464 21.674 1.00 66.18 108 PRO A N 1
ATOM 756 C CA . PRO A 1 107 ? 7.368 34.501 20.251 1.00 67.74 108 PRO A CA 1
ATOM 757 C C . PRO A 1 107 ? 6.559 33.572 19.340 1.00 69.76 108 PRO A C 1
ATOM 758 O O . PRO A 1 107 ? 6.857 33.459 18.152 1.00 74.03 108 PRO A O 1
ATOM 762 N N . LEU A 1 108 ? 5.543 32.905 19.878 1.00 68.66 109 LEU A N 1
ATOM 763 C CA . LEU A 1 108 ? 4.733 32.000 19.062 1.00 68.10 109 LEU A CA 1
ATOM 764 C C . LEU A 1 108 ? 3.243 32.340 19.126 1.00 66.43 109 LEU A C 1
ATOM 765 O O . LEU A 1 108 ? 2.829 33.250 19.848 1.00 62.14 109 LEU A O 1
ATOM 770 N N . LYS A 1 111 ? 2.612 35.107 16.843 1.00 78.81 112 LYS A N 1
ATOM 771 C CA . LYS A 1 111 ? 3.091 34.729 15.516 1.00 83.57 112 LYS A CA 1
ATOM 772 C C . LYS A 1 111 ? 2.224 33.628 14.896 1.00 84.98 112 LYS A C 1
ATOM 773 O O . LYS A 1 111 ? 2.707 32.819 14.099 1.00 82.17 112 LYS A O 1
ATOM 779 N N . LYS A 1 112 ? 0.945 33.602 15.260 1.00 87.26 113 LYS A N 1
ATOM 780 C CA . LYS A 1 112 ? 0.015 32.603 14.734 1.00 88.90 113 LYS A CA 1
ATOM 781 C C . LYS A 1 112 ? 0.557 31.188 14.918 1.00 89.14 113 LYS A C 1
ATOM 782 O O . LYS A 1 112 ? 1.131 30.606 13.995 1.00 90.44 113 LYS A O 1
ATOM 788 N N . PHE A 1 113 ? 0.371 30.638 16.114 1.00 87.75 114 PHE A N 1
ATOM 789 C CA . PHE A 1 113 ? 0.842 29.290 16.414 1.00 85.94 114 PHE A CA 1
ATOM 790 C C . PHE A 1 113 ? -0.187 28.464 17.189 1.00 81.96 114 PHE A C 1
ATOM 791 O O . PHE A 1 113 ? -0.880 28.982 18.067 1.00 80.93 114 PHE A O 1
ATOM 799 N N . PRO A 1 114 ? -0.305 27.165 16.864 1.00 78.77 115 PRO A N 1
ATOM 800 C CA . PRO A 1 114 ? -1.252 26.272 17.542 1.00 78.62 115 PRO A CA 1
ATOM 801 C C . PRO A 1 114 ? -0.798 26.044 18.983 1.00 79.77 115 PRO A C 1
ATOM 802 O O . PRO A 1 114 ? 0.391 25.865 19.239 1.00 78.56 115 PRO A O 1
ATOM 806 N N . LYS A 1 115 ? -1.741 26.047 19.919 1.00 81.14 116 LYS A N 1
ATOM 807 C CA . LYS A 1 115 ? -1.412 25.852 21.330 1.00 80.68 116 LYS A CA 1
ATOM 808 C C . LYS A 1 115 ? -0.673 24.541 21.609 1.00 77.90 116 LYS A C 1
ATOM 809 O O . LYS A 1 115 ? 0.134 24.463 22.536 1.00 76.87 116 LYS A O 1
ATOM 815 N N . ASP A 1 116 ? -0.943 23.524 20.797 1.00 75.49 117 ASP A N 1
ATOM 816 C CA . ASP A 1 116 ? -0.332 22.205 20.956 1.00 71.58 117 ASP A CA 1
ATOM 817 C C . ASP A 1 116 ? 1.054 22.117 20.325 1.00 69.74 117 ASP A C 1
ATOM 818 O O . ASP A 1 116 ? 1.853 21.239 20.662 1.00 66.33 117 ASP A O 1
ATOM 823 N N . GLU A 1 117 ? 1.327 23.022 19.394 1.00 65.62 118 GLU A N 1
ATOM 824 C CA . GLU A 1 117 ? 2.623 23.066 18.735 1.00 61.11 118 GLU A CA 1
ATOM 825 C C . GLU A 1 117 ? 3.502 23.892 19.666 1.00 52.80 118 GLU A C 1
ATOM 826 O O . GLU A 1 117 ? 4.675 23.587 19.878 1.00 48.45 118 GLU A O 1
ATOM 832 N N . ILE A 1 118 ? 2.901 24.934 20.231 1.00 49.94 119 ILE A N 1
ATOM 833 C CA . ILE A 1 118 ? 3.582 25.825 21.155 1.00 49.24 119 ILE A CA 1
ATOM 834 C C . ILE A 1 118 ? 4.085 25.061 22.365 1.00 50.49 119 ILE A C 1
ATOM 835 O O . ILE A 1 118 ? 5.179 25.330 22.865 1.00 48.65 119 ILE A O 1
ATOM 840 N N . ASP A 1 119 ? 3.289 24.105 22.837 1.00 48.41 120 ASP A N 1
ATOM 841 C CA . ASP A 1 119 ? 3.686 23.337 24.004 1.00 42.82 120 ASP A CA 1
ATOM 842 C C . ASP A 1 119 ? 4.824 22.376 23.707 1.00 39.62 120 ASP A C 1
ATOM 843 O O . ASP A 1 119 ? 5.694 22.173 24.552 1.00 33.99 120 ASP A O 1
ATOM 848 N N . LYS A 1 120 ? 4.818 21.776 22.519 1.00 37.57 121 LYS A N 1
ATOM 849 C CA . LYS A 1 120 ? 5.881 20.847 22.150 1.00 39.90 121 LYS A CA 1
ATOM 850 C C . LYS A 1 120 ? 7.236 21.561 22.054 1.00 41.08 121 LYS A C 1
ATOM 851 O O . LYS A 1 120 ? 8.239 21.062 22.562 1.00 39.28 121 LYS A O 1
ATOM 857 N N . ARG A 1 121 ? 7.252 22.722 21.400 1.00 37.89 122 ARG A N 1
ATOM 858 C CA . ARG A 1 121 ? 8.472 23.514 21.223 1.00 38.72 122 ARG A CA 1
ATOM 859 C C . ARG A 1 121 ? 9.018 24.054 22.547 1.00 38.64 122 ARG A C 1
ATOM 860 O O . ARG A 1 121 ? 10.229 23.972 22.802 1.00 37.08 122 ARG A O 1
ATOM 868 N N . VAL A 1 122 ? 8.134 24.617 23.377 1.00 32.04 123 VAL A N 1
ATOM 869 C CA . VAL A 1 122 ? 8.544 25.149 24.679 1.00 28.64 123 VAL A CA 1
ATOM 870 C C . VAL A 1 122 ? 9.222 24.047 25.493 1.00 25.82 123 VAL A C 1
ATOM 871 O O . VAL A 1 122 ? 10.290 24.264 26.047 1.00 28.59 123 VAL A O 1
ATOM 875 N N . ARG A 1 123 ? 8.616 22.862 25.531 1.00 28.36 124 ARG A N 1
ATOM 876 C CA . ARG A 1 123 ? 9.178 21.718 26.252 1.00 28.50 124 ARG A CA 1
ATOM 877 C C . ARG A 1 123 ? 10.559 21.377 25.684 1.00 31.08 124 ARG A C 1
ATOM 878 O O . ARG A 1 123 ? 11.521 21.163 26.431 1.00 25.49 124 ARG A O 1
ATOM 886 N N . TRP A 1 124 ? 10.649 21.330 24.356 1.00 28.88 125 TRP A N 1
ATOM 887 C CA . TRP A 1 124 ? 11.906 21.016 23.669 1.00 29.33 125 TRP A CA 1
ATOM 888 C C . TRP A 1 124 ? 12.999 22.045 24.015 1.00 25.10 125 TRP A C 1
ATOM 889 O O . TRP A 1 124 ? 14.099 21.680 24.414 1.00 31.48 125 TRP A O 1
ATOM 900 N N . ALA A 1 125 ? 12.677 23.328 23.888 1.00 25.74 126 ALA A N 1
ATOM 901 C CA . ALA A 1 125 ? 13.638 24.382 24.184 1.00 26.50 126 ALA A CA 1
ATOM 902 C C . ALA A 1 125 ? 14.017 24.379 25.657 1.00 23.57 126 ALA A C 1
ATOM 903 O O . ALA A 1 125 ? 15.185 24.515 26.001 1.00 22.86 126 ALA A O 1
ATOM 905 N N . ALA A 1 126 ? 13.020 24.223 26.518 1.00 24.77 127 ALA A N 1
ATOM 906 C CA . ALA A 1 126 ? 13.242 24.218 27.955 1.00 26.04 127 ALA A CA 1
ATOM 907 C C . ALA A 1 126 ? 14.167 23.070 28.354 1.00 28.90 127 ALA A C 1
ATOM 908 O O . ALA A 1 126 ? 15.043 23.229 29.215 1.00 28.28 127 ALA A O 1
ATOM 910 N N . GLU A 1 127 ? 13.980 21.912 27.729 1.00 26.27 128 GLU A N 1
ATOM 911 C CA . GLU A 1 127 ? 14.825 20.769 28.038 1.00 23.73 128 GLU A CA 1
ATOM 912 C C . GLU A 1 127 ? 16.260 21.060 27.573 1.00 25.64 128 GLU A C 1
ATOM 913 O O . GLU A 1 127 ? 17.222 20.772 28.290 1.00 28.76 128 GLU A O 1
ATOM 919 N N . LEU A 1 128 ? 16.393 21.649 26.385 1.00 22.72 129 LEU A N 1
ATOM 920 C CA . LEU A 1 128 ? 17.696 21.985 25.819 1.00 25.50 129 LEU A CA 1
ATOM 921 C C . LEU A 1 128 ? 18.482 22.946 26.697 1.00 27.82 129 LEU A C 1
ATOM 922 O O . LEU A 1 128 ? 19.699 22.861 26.767 1.00 22.38 129 LEU A O 1
ATOM 927 N N . LEU A 1 129 ? 17.785 23.861 27.362 1.00 26.34 130 LEU A N 1
ATOM 928 C CA . LEU A 1 129 ? 18.448 24.810 28.243 1.00 26.02 130 LEU A CA 1
ATOM 929 C C . LEU A 1 129 ? 18.467 24.323 29.703 1.00 27.40 130 LEU A C 1
ATOM 930 O O . LEU A 1 129 ? 18.959 25.015 30.591 1.00 27.81 130 LEU A O 1
ATOM 935 N N . GLN A 1 130 ? 17.934 23.126 29.943 1.00 32.18 131 GLN A N 1
ATOM 936 C CA . GLN A 1 130 ? 17.875 22.559 31.287 1.00 32.30 131 GLN A CA 1
ATOM 937 C C . GLN A 1 130 ? 17.116 23.469 32.248 1.00 31.43 131 GLN A C 1
ATOM 938 O O . GLN A 1 130 ? 17.526 23.677 33.389 1.00 28.68 131 GLN A O 1
ATOM 944 N N . ILE A 1 131 ? 16.011 24.029 31.779 1.00 31.45 132 ILE A N 1
ATOM 945 C CA . ILE A 1 131 ? 15.203 24.888 32.633 1.00 30.63 132 ILE A CA 1
ATOM 946 C C . ILE A 1 131 ? 13.768 24.368 32.721 1.00 27.63 132 ILE A C 1
ATOM 947 O O . ILE A 1 131 ? 12.871 25.112 33.095 1.00 32.04 132 ILE A O 1
ATOM 952 N N . GLU A 1 132 ? 13.546 23.097 32.384 1.00 29.62 133 GLU A N 1
ATOM 953 C CA . GLU A 1 132 ? 12.187 22.531 32.424 1.00 36.86 133 GLU A CA 1
ATOM 954 C C . GLU A 1 132 ? 11.508 22.682 33.779 1.00 39.10 133 GLU A C 1
ATOM 955 O O . GLU A 1 132 ? 10.288 22.781 33.846 1.00 40.02 133 GLU A O 1
ATOM 961 N N . GLU A 1 133 ? 12.301 22.715 34.850 1.00 41.55 134 GLU A N 1
ATOM 962 C CA . GLU A 1 133 ? 11.767 22.815 36.201 1.00 40.74 134 GLU A CA 1
ATOM 963 C C . GLU A 1 133 ? 11.439 24.238 36.632 1.00 44.11 134 GLU A C 1
ATOM 964 O O . GLU A 1 133 ? 11.016 24.454 37.761 1.00 50.71 134 GLU A O 1
ATOM 970 N N . LEU A 1 134 ? 11.634 25.209 35.747 1.00 42.35 135 LEU A N 1
ATOM 971 C CA . LEU A 1 134 ? 11.342 26.605 36.077 1.00 34.13 135 LEU A CA 1
ATOM 972 C C . LEU A 1 134 ? 10.212 27.103 35.212 1.00 33.54 135 LEU A C 1
ATOM 973 O O . LEU A 1 134 ? 9.867 28.285 35.243 1.00 34.71 135 LEU A O 1
ATOM 978 N N . LEU A 1 135 ? 9.632 26.200 34.432 1.00 28.37 136 LEU A N 1
ATOM 979 C CA . LEU A 1 135 ? 8.578 26.589 33.522 1.00 27.43 136 LEU A CA 1
ATOM 980 C C . LEU A 1 135 ? 7.392 27.324 34.146 1.00 32.19 136 LEU A C 1
ATOM 981 O O . LEU A 1 135 ? 6.865 28.263 33.542 1.00 28.71 136 LEU A O 1
ATOM 986 N N . ASN A 1 136 ? 6.975 26.931 35.345 1.00 31.12 137 ASN A N 1
ATOM 987 C CA . ASN A 1 136 ? 5.844 27.599 35.971 1.00 39.10 137 ASN A CA 1
ATOM 988 C C . ASN A 1 136 ? 6.281 28.686 36.953 1.00 46.39 137 ASN A C 1
ATOM 989 O O . ASN A 1 136 ? 5.457 29.243 37.684 1.00 44.44 137 ASN A O 1
ATOM 994 N N . ARG A 1 137 ? 7.578 28.992 36.962 1.00 46.55 138 ARG A N 1
ATOM 995 C CA . ARG A 1 137 ? 8.103 30.026 37.847 1.00 50.73 138 ARG A CA 1
ATOM 996 C C . ARG A 1 137 ? 8.157 31.379 37.143 1.00 54.17 138 ARG A C 1
ATOM 997 O O . ARG A 1 137 ? 8.122 31.458 35.914 1.00 52.30 138 ARG A O 1
ATOM 1005 N N . TYR A 1 138 ? 8.228 32.442 37.936 1.00 59.54 139 TYR A N 1
ATOM 1006 C CA . TYR A 1 138 ? 8.276 33.798 37.400 1.00 61.02 139 TYR A CA 1
ATOM 1007 C C . TYR A 1 138 ? 9.689 34.370 37.406 1.00 62.38 139 TYR A C 1
ATOM 1008 O O . TYR A 1 138 ? 10.547 33.921 38.173 1.00 61.27 139 TYR A O 1
ATOM 1017 N N . PRO A 1 139 ? 9.949 35.373 36.545 1.00 63.77 140 PRO A N 1
ATOM 1018 C CA . PRO A 1 139 ? 11.260 36.025 36.436 1.00 65.69 140 PRO A CA 1
ATOM 1019 C C . PRO A 1 139 ? 11.870 36.387 37.792 1.00 68.55 140 PRO A C 1
ATOM 1020 O O . PRO A 1 139 ? 12.883 35.810 38.207 1.00 60.97 140 PRO A O 1
ATOM 1024 N N . ALA A 1 140 ? 11.238 37.336 38.478 1.00 72.03 141 ALA A N 1
ATOM 1025 C CA . ALA A 1 140 ? 11.701 37.795 39.785 1.00 75.62 141 ALA A CA 1
ATOM 1026 C C . ALA A 1 140 ? 11.913 36.624 40.739 1.00 78.28 141 ALA A C 1
ATOM 1027 O O . ALA A 1 140 ? 12.734 36.693 41.658 1.00 75.95 141 ALA A O 1
ATOM 1029 N N . GLN A 1 141 ? 11.165 35.550 40.515 1.00 78.87 142 GLN A N 1
ATOM 1030 C CA . GLN A 1 141 ? 11.260 34.366 41.353 1.00 83.00 142 GLN A CA 1
ATOM 1031 C C . GLN A 1 141 ? 12.334 33.428 40.841 1.00 89.31 142 GLN A C 1
ATOM 1032 O O . GLN A 1 141 ? 12.831 32.575 41.578 1.00 87.96 142 GLN A O 1
ATOM 1038 N N . LEU A 1 142 ? 12.683 33.589 39.571 1.00 97.54 143 LEU A N 1
ATOM 1039 C CA . LEU A 1 142 ? 13.683 32.741 38.944 1.00 104.52 143 LEU A CA 1
ATOM 1040 C C . LEU A 1 142 ? 14.998 32.783 39.712 1.00 107.75 143 LEU A C 1
ATOM 1041 O O . LEU A 1 142 ? 15.890 33.589 39.430 1.00 107.28 143 LEU A O 1
ATOM 1046 N N . SER A 1 143 ? 15.091 31.895 40.697 1.00 111.00 144 SER A N 1
ATOM 1047 C CA . SER A 1 143 ? 16.262 31.778 41.551 1.00 114.34 144 SER A CA 1
ATOM 1048 C C . SER A 1 143 ? 16.918 30.412 41.318 1.00 114.02 144 SER A C 1
ATOM 1049 O O . SER A 1 143 ? 18.145 30.295 41.325 1.00 116.53 144 SER A O 1
ATOM 1052 N N . GLY A 1 144 ? 16.092 29.389 41.098 1.00 111.13 145 GLY A N 1
ATOM 1053 C CA . GLY A 1 144 ? 16.602 28.045 40.870 1.00 104.45 145 GLY A CA 1
ATOM 1054 C C . GLY A 1 144 ? 17.279 27.829 39.523 1.00 99.55 145 GLY A C 1
ATOM 1055 O O . GLY A 1 144 ? 17.733 26.724 39.217 1.00 99.13 145 GLY A O 1
ATOM 1056 N N . GLY A 1 145 ? 17.350 28.880 38.714 1.00 92.05 146 GLY A N 1
ATOM 1057 C CA . GLY A 1 145 ? 17.982 28.757 37.415 1.00 88.18 146 GLY A CA 1
ATOM 1058 C C . GLY A 1 145 ? 18.662 30.042 36.988 1.00 87.39 146 GLY A C 1
ATOM 1059 O O . GLY A 1 145 ? 19.297 30.724 37.798 1.00 91.18 146 GLY A O 1
ATOM 1060 N N . GLN A 1 146 ? 18.534 30.371 35.707 1.00 80.69 147 GLN A N 1
ATOM 1061 C CA . GLN A 1 146 ? 19.131 31.582 35.166 1.00 74.24 147 GLN A CA 1
ATOM 1062 C C . GLN A 1 146 ? 18.172 32.230 34.178 1.00 68.18 147 GLN A C 1
ATOM 1063 O O . GLN A 1 146 ? 17.619 31.563 33.299 1.00 65.34 147 GLN A O 1
ATOM 1069 N N . ARG A 1 147 ? 17.964 33.532 34.339 1.00 62.55 148 ARG A N 1
ATOM 1070 C CA . ARG A 1 147 ? 17.095 34.284 33.450 1.00 58.28 148 ARG A CA 1
ATOM 1071 C C . ARG A 1 147 ? 17.834 34.331 32.118 1.00 53.42 148 ARG A C 1
ATOM 1072 O O . ARG A 1 147 ? 17.245 34.592 31.067 1.00 52.85 148 ARG A O 1
ATOM 1080 N N . GLN A 1 148 ? 19.139 34.079 32.173 1.00 49.76 149 GLN A N 1
ATOM 1081 C CA . GLN A 1 148 ? 19.955 34.084 30.968 1.00 50.55 149 GLN A CA 1
ATOM 1082 C C . GLN A 1 148 ? 19.518 32.920 30.084 1.00 43.89 149 GLN A C 1
ATOM 1083 O O . GLN A 1 148 ? 19.220 33.091 28.900 1.00 37.15 149 GLN A O 1
ATOM 1089 N N . ARG A 1 149 ? 19.460 31.739 30.686 1.00 40.78 150 ARG A N 1
ATOM 1090 C CA . ARG A 1 149 ? 19.062 30.532 29.983 1.00 39.75 150 ARG A CA 1
ATOM 1091 C C . ARG A 1 149 ? 17.672 30.663 29.364 1.00 41.61 150 ARG A C 1
ATOM 1092 O O . ARG A 1 149 ? 17.414 30.123 28.285 1.00 44.23 150 ARG A O 1
ATOM 1100 N N . VAL A 1 150 ? 16.781 31.391 30.035 1.00 41.79 151 VAL A N 1
ATOM 1101 C CA . VAL A 1 150 ? 15.421 31.577 29.537 1.00 35.77 151 VAL A CA 1
ATOM 1102 C C . VAL A 1 150 ? 15.435 32.381 28.253 1.00 38.10 151 VAL A C 1
ATOM 1103 O O . VAL A 1 150 ? 14.696 32.086 27.313 1.00 41.54 151 VAL A O 1
ATOM 1107 N N . ALA A 1 151 ? 16.277 33.409 28.221 1.00 39.95 152 ALA A N 1
ATOM 1108 C CA . ALA A 1 151 ? 16.399 34.262 27.043 1.00 36.46 152 ALA A CA 1
ATOM 1109 C C . ALA A 1 151 ? 16.855 33.446 25.836 1.00 31.55 152 ALA A C 1
ATOM 1110 O O . ALA A 1 151 ? 16.373 33.645 24.718 1.00 32.48 152 ALA A O 1
ATOM 1112 N N . VAL A 1 152 ? 17.787 32.523 26.059 1.00 29.55 153 VAL A N 1
ATOM 1113 C CA . VAL A 1 152 ? 18.282 31.694 24.959 1.00 28.35 153 VAL A CA 1
ATOM 1114 C C . VAL A 1 152 ? 17.216 30.729 24.466 1.00 28.38 153 VAL A C 1
ATOM 1115 O O . VAL A 1 152 ? 17.066 30.550 23.262 1.00 33.27 153 VAL A O 1
ATOM 1119 N N . ALA A 1 153 ? 16.475 30.112 25.392 1.00 24.54 154 ALA A N 1
ATOM 1120 C CA . ALA A 1 153 ? 15.425 29.171 25.009 1.00 22.49 154 ALA A CA 1
ATOM 1121 C C . ALA A 1 153 ? 14.412 29.897 24.137 1.00 16.03 154 ALA A C 1
ATOM 1122 O O . ALA A 1 153 ? 13.903 29.340 23.163 1.00 27.32 154 ALA A O 1
ATOM 1124 N N . ARG A 1 154 ? 14.125 31.146 24.484 1.00 25.63 155 ARG A N 1
ATOM 1125 C CA . ARG A 1 154 ? 13.169 31.933 23.708 1.00 31.19 155 ARG A CA 1
ATOM 1126 C C . ARG A 1 154 ? 13.705 32.211 22.310 1.00 35.25 155 ARG A C 1
ATOM 1127 O O . ARG A 1 154 ? 12.959 32.183 21.334 1.00 33.36 155 ARG A O 1
ATOM 1135 N N . ALA A 1 155 ? 15.006 32.480 22.217 1.00 35.86 156 ALA A N 1
ATOM 1136 C CA . ALA A 1 155 ? 15.609 32.744 20.913 1.00 35.56 156 ALA A CA 1
ATOM 1137 C C . ALA A 1 155 ? 15.567 31.492 20.046 1.00 31.06 156 ALA A C 1
ATOM 1138 O O . ALA A 1 155 ? 15.272 31.571 18.855 1.00 31.18 156 ALA A O 1
ATOM 1140 N N . ILE A 1 156 ? 15.830 30.322 20.626 1.00 29.60 157 ILE A N 1
ATOM 1141 C CA . ILE A 1 156 ? 15.815 29.118 19.799 1.00 28.22 157 ILE A CA 1
ATOM 1142 C C . ILE A 1 156 ? 14.456 28.461 19.619 1.00 26.96 157 ILE A C 1
ATOM 1143 O O . ILE A 1 156 ? 14.308 27.587 18.762 1.00 33.31 157 ILE A O 1
ATOM 1148 N N . VAL A 1 157 ? 13.465 28.869 20.407 1.00 30.96 158 VAL A N 1
ATOM 1149 C CA . VAL A 1 157 ? 12.141 28.248 20.308 1.00 37.86 158 VAL A CA 1
ATOM 1150 C C . VAL A 1 157 ? 11.492 28.352 18.922 1.00 41.17 158 VAL A C 1
ATOM 1151 O O . VAL A 1 157 ? 10.685 27.492 18.553 1.00 38.59 158 VAL A O 1
ATOM 1155 N N . VAL A 1 158 ? 11.854 29.381 18.151 1.00 37.85 159 VAL A N 1
ATOM 1156 C CA . VAL A 1 158 ? 11.294 29.553 16.808 1.00 37.32 159 VAL A CA 1
ATOM 1157 C C . VAL A 1 158 ? 12.027 28.720 15.761 1.00 37.65 159 VAL A C 1
ATOM 1158 O O . VAL A 1 158 ? 11.626 28.678 14.598 1.00 42.55 159 VAL A O 1
ATOM 1162 N N . GLU A 1 159 ? 13.101 28.057 16.169 1.00 32.54 160 GLU A N 1
ATOM 1163 C CA . GLU A 1 159 ? 13.877 27.239 15.243 1.00 37.94 160 GLU A CA 1
ATOM 1164 C C . GLU A 1 159 ? 14.369 28.103 14.069 1.00 36.57 160 GLU A C 1
ATOM 1165 O O . GLU A 1 159 ? 14.071 27.840 12.904 1.00 39.60 160 GLU A O 1
ATOM 1171 N N . PRO A 1 160 ? 15.161 29.132 14.373 1.00 30.75 161 PRO A N 1
ATOM 1172 C CA . PRO A 1 160 ? 15.684 30.031 13.346 1.00 28.59 161 PRO A CA 1
ATOM 1173 C C . PRO A 1 160 ? 16.665 29.322 12.433 1.00 29.03 161 PRO A C 1
ATOM 1174 O O . PRO A 1 160 ? 17.285 28.337 12.837 1.00 26.70 161 PRO A O 1
ATOM 1178 N N . ASP A 1 161 ? 16.791 29.810 11.201 1.00 25.53 162 ASP A N 1
ATOM 1179 C CA . ASP A 1 161 ? 17.750 29.238 10.264 1.00 26.95 162 ASP A CA 1
ATOM 1180 C C . ASP A 1 161 ? 19.097 29.868 10.574 1.00 24.14 162 ASP A C 1
ATOM 1181 O O . ASP A 1 161 ? 20.134 29.328 10.237 1.00 21.47 162 ASP A O 1
ATOM 1186 N N . VAL A 1 162 ? 19.066 31.025 11.223 1.00 22.88 163 VAL A N 1
ATOM 1187 C CA . VAL A 1 162 ? 20.279 31.735 11.588 1.00 17.29 163 VAL A CA 1
ATOM 1188 C C . VAL A 1 162 ? 20.075 32.379 12.956 1.00 23.98 163 VAL A C 1
ATOM 1189 O O . VAL A 1 162 ? 19.087 33.089 13.191 1.00 21.57 163 VAL A O 1
ATOM 1193 N N . LEU A 1 163 ? 21.009 32.108 13.858 1.00 23.62 164 LEU A N 1
ATOM 1194 C CA . LEU A 1 163 ? 20.956 32.626 15.216 1.00 22.24 164 LEU A CA 1
ATOM 1195 C C . LEU A 1 163 ? 21.938 33.787 15.289 1.00 19.08 164 LEU A C 1
ATOM 1196 O O . LEU A 1 163 ? 23.094 33.654 14.893 1.00 20.72 164 LEU A O 1
ATOM 1201 N N . LEU A 1 164 ? 21.467 34.923 15.777 1.00 20.57 165 LEU A N 1
ATOM 1202 C CA . LEU A 1 164 ? 22.290 36.113 15.845 1.00 21.79 165 LEU A CA 1
ATOM 1203 C C . LEU A 1 164 ? 22.387 36.607 17.278 1.00 24.94 165 LEU A C 1
ATOM 1204 O O . LEU A 1 164 ? 21.368 36.782 17.951 1.00 20.09 165 LEU A O 1
ATOM 1209 N N . MET A 1 165 ? 23.609 36.856 17.741 1.00 23.16 166 MET A N 1
ATOM 1210 C CA . MET A 1 165 ? 23.780 37.327 19.111 1.00 30.19 166 MET A CA 1
ATOM 1211 C C . MET A 1 165 ? 24.736 38.497 19.173 1.00 29.37 166 MET A C 1
ATOM 1212 O O . MET A 1 165 ? 25.832 38.436 18.614 1.00 25.57 166 MET A O 1
ATOM 1217 N N . ASP A 1 166 ? 24.307 39.558 19.859 1.00 24.38 167 ASP A N 1
ATOM 1218 C CA . ASP A 1 166 ? 25.114 40.761 20.012 1.00 27.31 167 ASP A CA 1
ATOM 1219 C C . ASP A 1 166 ? 25.508 40.944 21.480 1.00 29.83 167 ASP A C 1
ATOM 1220 O O . ASP A 1 166 ? 24.670 41.311 22.306 1.00 25.73 167 ASP A O 1
ATOM 1225 N N . GLU A 1 167 ? 26.774 40.668 21.791 1.00 26.84 168 GLU A N 1
ATOM 1226 C CA . GLU A 1 167 ? 27.320 40.817 23.141 1.00 28.63 168 GLU A CA 1
ATOM 1227 C C . GLU A 1 167 ? 26.243 40.493 24.183 1.00 31.82 168 GLU A C 1
ATOM 1228 O O . GLU A 1 167 ? 25.945 41.302 25.055 1.00 34.34 168 GLU A O 1
ATOM 1234 N N . PRO A 1 168 ? 25.677 39.285 24.121 1.00 32.00 169 PRO A N 1
ATOM 1235 C CA . PRO A 1 168 ? 24.619 38.813 25.023 1.00 32.37 169 PRO A CA 1
ATOM 1236 C C . PRO A 1 168 ? 25.025 38.669 26.476 1.00 35.06 169 PRO A C 1
ATOM 1237 O O . PRO A 1 168 ? 24.172 38.600 27.352 1.00 37.27 169 PRO A O 1
ATOM 1241 N N . LEU A 1 169 ? 26.326 38.621 26.726 1.00 34.86 170 LEU A N 1
ATOM 1242 C CA . LEU A 1 169 ? 26.822 38.398 28.075 1.00 35.56 170 LEU A CA 1
ATOM 1243 C C . LEU A 1 169 ? 27.571 39.551 28.742 1.00 37.48 170 LEU A C 1
ATOM 1244 O O . LEU A 1 169 ? 28.171 39.359 29.796 1.00 34.22 170 LEU A O 1
ATOM 1249 N N . SER A 1 170 ? 27.537 40.734 28.139 1.00 38.89 171 SER A N 1
ATOM 1250 C CA . SER A 1 170 ? 28.263 41.892 28.663 1.00 47.75 171 SER A CA 1
ATOM 1251 C C . SER A 1 170 ? 28.054 42.260 30.135 1.00 49.18 171 SER A C 1
ATOM 1252 O O . SER A 1 170 ? 28.981 42.752 30.783 1.00 52.50 171 SER A O 1
ATOM 1255 N N . ASN A 1 171 ? 26.860 42.024 30.665 1.00 51.13 172 ASN A N 1
ATOM 1256 C CA . ASN A 1 171 ? 26.583 42.371 32.061 1.00 61.83 172 ASN A CA 1
ATOM 1257 C C . ASN A 1 171 ? 26.385 41.165 32.987 1.00 59.87 172 ASN A C 1
ATOM 1258 O O . ASN A 1 171 ? 25.321 41.011 33.588 1.00 63.01 172 ASN A O 1
ATOM 1263 N N . LEU A 1 172 ? 27.405 40.315 33.093 1.00 55.95 173 LEU A N 1
ATOM 1264 C CA . LEU A 1 172 ? 27.363 39.121 33.944 1.00 52.37 173 LEU A CA 1
ATOM 1265 C C . LEU A 1 172 ? 28.688 38.967 34.709 1.00 53.62 173 LEU A C 1
ATOM 1266 O O . LEU A 1 172 ? 29.750 39.297 34.182 1.00 54.63 173 LEU A O 1
ATOM 1271 N N . ASP A 1 173 ? 28.630 38.475 35.946 1.00 52.71 174 ASP A N 1
ATOM 1272 C CA . ASP A 1 173 ? 29.846 38.297 36.733 1.00 54.92 174 ASP A CA 1
ATOM 1273 C C . ASP A 1 173 ? 30.765 37.313 36.021 1.00 53.41 174 ASP A C 1
ATOM 1274 O O . ASP A 1 173 ? 30.309 36.341 35.422 1.00 55.24 174 ASP A O 1
ATOM 1279 N N . ALA A 1 174 ? 32.061 37.584 36.076 1.00 51.12 175 ALA A N 1
ATOM 1280 C CA . ALA A 1 174 ? 33.059 36.754 35.415 1.00 47.63 175 ALA A CA 1
ATOM 1281 C C . ALA A 1 174 ? 32.783 35.258 35.477 1.00 47.82 175 ALA A C 1
ATOM 1282 O O . ALA A 1 174 ? 32.850 34.570 34.458 1.00 49.90 175 ALA A O 1
ATOM 1284 N N . LYS A 1 175 ? 32.467 34.752 36.666 1.00 46.63 176 LYS A N 1
ATOM 1285 C CA . LYS A 1 175 ? 32.201 33.325 36.845 1.00 41.45 176 LYS A CA 1
ATOM 1286 C C . LYS A 1 175 ? 30.958 32.844 36.080 1.00 41.13 176 LYS A C 1
ATOM 1287 O O . LYS A 1 175 ? 30.967 31.770 35.454 1.00 39.24 176 LYS A O 1
ATOM 1293 N N . LEU A 1 176 ? 29.891 33.630 36.123 1.00 35.15 177 LEU A N 1
ATOM 1294 C CA . LEU A 1 176 ? 28.676 33.258 35.414 1.00 32.43 177 LEU A CA 1
ATOM 1295 C C . LEU A 1 176 ? 28.880 33.420 33.910 1.00 25.41 177 LEU A C 1
ATOM 1296 O O . LEU A 1 176 ? 28.316 32.679 33.118 1.00 29.44 177 LEU A O 1
ATOM 1301 N N . ARG A 1 177 ? 29.698 34.386 33.514 1.00 30.85 178 ARG A N 1
ATOM 1302 C CA . ARG A 1 177 ? 29.932 34.598 32.097 1.00 27.11 178 ARG A CA 1
ATOM 1303 C C . ARG A 1 177 ? 30.561 33.348 31.472 1.00 26.93 178 ARG A C 1
ATOM 1304 O O . ARG A 1 177 ? 30.095 32.877 30.434 1.00 27.83 178 ARG A O 1
ATOM 1312 N N . VAL A 1 178 ? 31.588 32.789 32.115 1.00 27.00 179 VAL A N 1
ATOM 1313 C CA . VAL A 1 178 ? 32.240 31.600 31.588 1.00 29.55 179 VAL A CA 1
ATOM 1314 C C . VAL A 1 178 ? 31.254 30.447 31.479 1.00 34.17 179 VAL A C 1
ATOM 1315 O O . VAL A 1 178 ? 31.243 29.724 30.479 1.00 31.98 179 VAL A O 1
ATOM 1319 N N . ALA A 1 179 ? 30.421 30.280 32.506 1.00 28.76 180 ALA A N 1
ATOM 1320 C CA . ALA A 1 179 ? 29.412 29.226 32.501 1.00 31.94 180 ALA A CA 1
ATOM 1321 C C . ALA A 1 179 ? 28.447 29.413 31.315 1.00 30.06 180 ALA A C 1
ATOM 1322 O O . ALA A 1 179 ? 28.048 28.443 30.678 1.00 30.59 180 ALA A O 1
ATOM 1324 N N . MET A 1 180 ? 28.074 30.658 31.027 1.00 31.43 181 MET A N 1
ATOM 1325 C CA . MET A 1 180 ? 27.180 30.947 29.903 1.00 31.39 181 MET A CA 1
ATOM 1326 C C . MET A 1 180 ? 27.862 30.678 28.538 1.00 31.55 181 MET A C 1
ATOM 1327 O O . MET A 1 180 ? 27.235 30.122 27.632 1.00 33.23 181 MET A O 1
ATOM 1332 N N . ARG A 1 181 ? 29.129 31.070 28.388 1.00 28.98 182 ARG A N 1
ATOM 1333 C CA . ARG A 1 181 ? 29.857 30.821 27.139 1.00 23.82 182 ARG A CA 1
ATOM 1334 C C . ARG A 1 181 ? 29.779 29.340 26.819 1.00 28.58 182 ARG A C 1
ATOM 1335 O O . ARG A 1 181 ? 29.374 28.953 25.724 1.00 31.21 182 ARG A O 1
ATOM 1343 N N . ALA A 1 182 ? 30.156 28.514 27.791 1.00 27.79 183 ALA A N 1
ATOM 1344 C CA . ALA A 1 182 ? 30.123 27.070 27.620 1.00 28.89 183 ALA A CA 1
ATOM 1345 C C . ALA A 1 182 ? 28.712 26.587 27.314 1.00 27.05 183 ALA A C 1
ATOM 1346 O O . ALA A 1 182 ? 28.512 25.763 26.424 1.00 28.37 183 ALA A O 1
ATOM 1348 N N . GLU A 1 183 ? 27.738 27.074 28.072 1.00 26.36 184 GLU A N 1
ATOM 1349 C CA . GLU A 1 183 ? 26.344 26.688 27.865 1.00 22.30 184 GLU A CA 1
ATOM 1350 C C . GLU A 1 183 ? 25.903 27.004 26.421 1.00 20.27 184 GLU A C 1
ATOM 1351 O O . GLU A 1 183 ? 25.432 26.139 25.706 1.00 24.63 184 GLU A O 1
ATOM 1357 N N . ILE A 1 184 ? 26.091 28.245 25.988 1.00 19.75 185 ILE A N 1
ATOM 1358 C CA . ILE A 1 184 ? 25.707 28.635 24.639 1.00 22.84 185 ILE A CA 1
ATOM 1359 C C . ILE A 1 184 ? 26.435 27.826 23.542 1.00 24.13 185 ILE A C 1
ATOM 1360 O O . ILE A 1 184 ? 25.789 27.313 22.621 1.00 19.15 185 ILE A O 1
ATOM 1365 N N . LYS A 1 185 ? 27.752 27.672 23.671 1.00 22.84 186 LYS A N 1
ATOM 1366 C CA . LYS A 1 185 ? 28.543 26.931 22.696 1.00 21.92 186 LYS A CA 1
ATOM 1367 C C . LYS A 1 185 ? 28.096 25.468 22.571 1.00 31.13 186 LYS A C 1
ATOM 1368 O O . LYS A 1 185 ? 27.884 24.965 21.462 1.00 27.18 186 LYS A O 1
ATOM 1374 N N . LYS A 1 186 ? 27.931 24.780 23.698 1.00 31.22 187 LYS A N 1
ATOM 1375 C CA . LYS A 1 186 ? 27.484 23.387 23.649 1.00 25.87 187 LYS A CA 1
ATOM 1376 C C . LYS A 1 186 ? 26.104 23.255 23.021 1.00 21.66 187 LYS A C 1
ATOM 1377 O O . LYS A 1 186 ? 25.849 22.320 22.272 1.00 22.76 187 LYS A O 1
ATOM 1383 N N . LEU A 1 187 ? 25.209 24.182 23.355 1.00 18.64 188 LEU A N 1
ATOM 1384 C CA . LEU A 1 187 ? 23.869 24.184 22.791 1.00 22.27 188 LEU A CA 1
ATOM 1385 C C . LEU A 1 187 ? 23.937 24.316 21.261 1.00 24.33 188 LEU A C 1
ATOM 1386 O O . LEU A 1 187 ? 23.265 23.585 20.532 1.00 29.35 188 LEU A O 1
ATOM 1391 N N . GLN A 1 188 ? 24.743 25.263 20.784 1.00 22.86 189 GLN A N 1
ATOM 1392 C CA . GLN A 1 188 ? 24.882 25.484 19.350 1.00 23.85 189 GLN A CA 1
ATOM 1393 C C . GLN A 1 188 ? 25.462 24.259 18.649 1.00 23.96 189 GLN A C 1
ATOM 1394 O O . GLN A 1 188 ? 25.061 23.958 17.533 1.00 16.19 189 GLN A O 1
ATOM 1400 N N . GLN A 1 189 ? 26.385 23.545 19.299 1.00 23.70 190 GLN A N 1
ATOM 1401 C CA . GLN A 1 189 ? 26.982 22.339 18.703 1.00 29.23 190 GLN A CA 1
ATOM 1402 C C . GLN A 1 189 ? 25.973 21.207 18.671 1.00 30.24 190 GLN A C 1
ATOM 1403 O O . GLN A 1 189 ? 26.079 20.277 17.873 1.00 29.05 190 GLN A O 1
ATOM 1409 N N . LYS A 1 190 ? 25.008 21.258 19.574 1.00 31.79 191 LYS A N 1
ATOM 1410 C CA . LYS A 1 190 ? 23.988 20.229 19.581 1.00 29.53 191 LYS A CA 1
ATOM 1411 C C . LYS A 1 190 ? 22.995 20.565 18.457 1.00 27.17 191 LYS A C 1
ATOM 1412 O O . LYS A 1 190 ? 22.565 19.695 17.702 1.00 27.22 191 LYS A O 1
ATOM 1418 N N . LEU A 1 191 ? 22.653 21.840 18.330 1.00 21.32 192 LEU A N 1
ATOM 1419 C CA . LEU A 1 191 ? 21.683 22.262 17.319 1.00 26.00 192 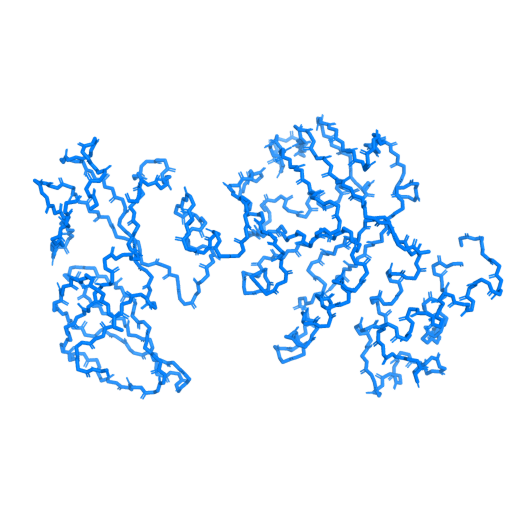LEU A CA 1
ATOM 1420 C C . LEU A 1 191 ? 22.253 22.397 15.920 1.00 25.38 192 LEU A C 1
ATOM 1421 O O . LEU A 1 191 ? 21.562 22.161 14.928 1.00 19.60 192 LEU A O 1
ATOM 1426 N N . LYS A 1 192 ? 23.530 22.747 15.852 1.00 24.13 193 LYS A N 1
ATOM 1427 C CA . LYS A 1 192 ? 24.200 22.973 14.585 1.00 27.26 193 LYS A CA 1
ATOM 1428 C C . LYS A 1 192 ? 23.496 24.086 13.829 1.00 28.45 193 LYS A C 1
ATOM 1429 O O . LYS A 1 192 ? 23.457 24.060 12.596 1.00 32.16 193 LYS A O 1
ATOM 1435 N N . VAL A 1 193 ? 22.908 25.042 14.556 1.00 21.33 194 VAL A N 1
ATOM 1436 C CA . VAL A 1 193 ? 22.268 26.175 13.892 1.00 21.48 194 VAL A CA 1
ATOM 1437 C C . VAL A 1 193 ? 23.373 27.211 13.597 1.00 22.51 194 VAL A C 1
ATOM 1438 O O . VAL A 1 193 ? 24.161 27.543 14.482 1.00 24.09 194 VAL A O 1
ATOM 1442 N N . THR A 1 194 ? 23.442 27.699 12.355 1.00 22.24 195 THR A N 1
ATOM 1443 C CA . THR A 1 194 ? 24.451 28.698 11.966 1.00 18.77 195 THR A CA 1
ATOM 1444 C C . THR A 1 194 ? 24.301 29.886 12.905 1.00 17.18 195 THR A C 1
ATOM 1445 O O . THR A 1 194 ? 23.225 30.443 13.029 1.00 19.25 195 THR A O 1
ATOM 1449 N N . THR A 1 195 ? 25.385 30.269 13.565 1.00 19.92 196 THR A N 1
ATOM 1450 C CA . THR A 1 195 ? 25.341 31.340 14.551 1.00 17.69 196 THR A CA 1
ATOM 1451 C C . THR A 1 195 ? 26.408 32.379 14.270 1.00 21.95 196 THR A C 1
ATOM 1452 O O . THR A 1 195 ? 27.571 32.037 14.066 1.00 20.98 196 THR A O 1
ATOM 1456 N N . ILE A 1 196 ? 25.993 33.645 14.257 1.00 25.37 197 ILE A N 1
ATOM 1457 C CA . ILE A 1 196 ? 26.880 34.776 14.032 1.00 22.25 197 ILE A CA 1
ATOM 1458 C C . ILE A 1 196 ? 26.831 35.534 15.357 1.00 25.13 197 ILE A C 1
ATOM 1459 O O . ILE A 1 196 ? 25.787 36.037 15.786 1.00 25.03 197 ILE A O 1
ATOM 1464 N N . TYR A 1 197 ? 27.981 35.576 16.013 1.00 19.62 198 TYR A N 1
ATOM 1465 C CA . TYR A 1 197 ? 28.117 36.141 17.351 1.00 23.53 198 TYR A CA 1
ATOM 1466 C C . TYR A 1 197 ? 29.054 37.339 17.405 1.00 23.93 198 TYR A C 1
ATOM 1467 O O . TYR A 1 197 ? 30.224 37.238 17.042 1.00 20.63 198 TYR A O 1
ATOM 1476 N N . VAL A 1 198 ? 28.530 38.464 17.880 1.00 22.84 199 VAL A N 1
ATOM 1477 C CA . VAL A 1 198 ? 29.303 39.692 17.981 1.00 24.75 199 VAL A CA 1
ATOM 1478 C C . VAL A 1 198 ? 29.832 39.979 19.389 1.00 27.55 199 VAL A C 1
ATOM 1479 O O . VAL A 1 198 ? 29.064 39.998 20.355 1.00 23.66 199 VAL A O 1
ATOM 1483 N N . THR A 1 199 ? 31.139 40.203 19.499 1.00 25.51 200 THR A N 1
ATOM 1484 C CA . THR A 1 199 ? 31.757 40.542 20.780 1.00 25.08 200 THR A CA 1
ATOM 1485 C C . THR A 1 199 ? 33.065 41.298 20.593 1.00 30.53 200 THR A C 1
ATOM 1486 O O . THR A 1 199 ? 33.742 41.142 19.580 1.00 29.82 200 THR A O 1
ATOM 1490 N N . HIS A 1 200 ? 33.421 42.122 21.573 1.00 30.22 201 HIS A N 1
ATOM 1491 C CA . HIS A 1 200 ? 34.673 42.865 21.511 1.00 29.14 201 HIS A CA 1
ATOM 1492 C C . HIS A 1 200 ? 35.640 42.198 22.492 1.00 23.00 201 HIS A C 1
ATOM 1493 O O . HIS A 1 200 ? 36.779 42.632 22.660 1.00 30.30 201 HIS A O 1
ATOM 1500 N N . ASP A 1 201 ? 35.176 41.129 23.123 1.00 27.05 202 ASP A N 1
ATOM 1501 C CA . ASP A 1 201 ? 35.953 40.374 24.118 1.00 26.10 202 ASP A CA 1
ATOM 1502 C C . ASP A 1 201 ? 36.721 39.193 23.490 1.00 29.73 202 ASP A C 1
ATOM 1503 O O . ASP A 1 201 ? 36.135 38.130 23.222 1.00 28.35 202 ASP A O 1
ATOM 1508 N N . GLN A 1 202 ? 38.025 39.372 23.283 1.00 24.45 203 GLN A N 1
ATOM 1509 C CA . GLN A 1 202 ? 38.854 38.336 22.668 1.00 25.87 203 GLN A CA 1
ATOM 1510 C C . GLN A 1 202 ? 38.813 36.972 23.379 1.00 25.27 203 GLN A C 1
ATOM 1511 O O . GLN A 1 202 ? 38.750 35.944 22.713 1.00 23.64 203 GLN A O 1
ATOM 1517 N N . VAL A 1 203 ? 38.840 36.941 24.711 1.00 23.53 204 VAL A N 1
ATOM 1518 C CA . VAL A 1 203 ? 38.772 35.645 25.402 1.00 24.72 204 VAL A CA 1
ATOM 1519 C C . VAL A 1 203 ? 37.457 34.922 25.085 1.00 24.13 204 VAL A C 1
ATOM 1520 O O . VAL A 1 203 ? 37.441 33.705 24.884 1.00 24.65 204 VAL A O 1
ATOM 1524 N N . GLU A 1 204 ? 36.358 35.671 25.037 1.00 26.04 205 GLU A N 1
ATOM 1525 C CA . GLU A 1 204 ? 35.048 35.083 24.742 1.00 27.42 205 GLU A CA 1
ATOM 1526 C C . GLU A 1 204 ? 35.050 34.578 23.298 1.00 25.84 205 GLU A C 1
ATOM 1527 O O . GLU A 1 204 ? 34.565 33.492 23.005 1.00 21.45 205 GLU A O 1
ATOM 1533 N N . ALA A 1 205 ? 35.617 35.371 22.402 1.00 24.14 206 ALA A N 1
ATOM 1534 C CA . ALA A 1 205 ? 35.687 34.977 21.004 1.00 31.50 206 ALA A CA 1
ATOM 1535 C C . ALA A 1 205 ? 36.448 33.647 20.855 1.00 27.01 206 ALA A C 1
ATOM 1536 O O . ALA A 1 205 ? 35.961 32.728 20.218 1.00 22.35 206 ALA A O 1
ATOM 1538 N N . MET A 1 206 ? 37.630 33.550 21.461 1.00 24.47 207 MET A N 1
ATOM 1539 C CA . MET A 1 206 ? 38.444 32.338 21.393 1.00 25.24 207 MET A CA 1
ATOM 1540 C C . MET A 1 206 ? 37.735 31.136 21.995 1.00 25.15 207 MET A C 1
ATOM 1541 O O . MET A 1 206 ? 37.951 29.999 21.585 1.00 26.03 207 MET A O 1
ATOM 1546 N N . THR A 1 207 ? 36.887 31.394 22.981 1.00 23.40 208 THR A N 1
ATOM 1547 C CA . THR A 1 207 ? 36.139 30.343 23.667 1.00 19.05 208 THR A CA 1
ATOM 1548 C C . THR A 1 207 ? 34.966 29.821 22.864 1.00 24.50 208 THR A C 1
ATOM 1549 O O . THR A 1 207 ? 34.662 28.625 22.888 1.00 25.13 208 THR A O 1
ATOM 1553 N N . MET A 1 208 ? 34.300 30.710 22.145 1.00 21.89 209 MET A N 1
ATOM 1554 C CA . MET A 1 208 ? 33.111 30.283 21.436 1.00 23.96 209 MET A CA 1
ATOM 1555 C C . MET A 1 208 ? 33.118 30.032 19.928 1.00 25.76 209 MET A C 1
ATOM 1556 O O . MET A 1 208 ? 32.390 29.167 19.443 1.00 23.15 209 MET A O 1
ATOM 1561 N N . GLY A 1 209 ? 33.936 30.760 19.184 1.00 24.23 210 GLY A N 1
ATOM 1562 C CA . GLY A 1 209 ? 33.913 30.576 17.744 1.00 27.29 210 GLY A CA 1
ATOM 1563 C C . GLY A 1 209 ? 34.641 29.396 17.132 1.00 29.87 210 GLY A C 1
ATOM 1564 O O . GLY A 1 209 ? 35.743 29.040 17.550 1.00 21.20 210 GLY A O 1
ATOM 1565 N N . ASP A 1 210 ? 34.007 28.767 16.144 1.00 28.65 211 ASP A N 1
ATOM 1566 C CA . ASP A 1 210 ? 34.645 27.675 15.421 1.00 23.23 211 ASP A CA 1
ATOM 1567 C C . ASP A 1 210 ? 35.636 28.455 14.584 1.00 22.87 211 ASP A C 1
ATOM 1568 O O . ASP A 1 210 ? 36.734 27.994 14.251 1.00 24.46 211 ASP A O 1
ATOM 1573 N N . ARG A 1 211 ? 35.212 29.666 14.247 1.00 20.32 212 ARG A N 1
ATOM 1574 C CA . ARG A 1 211 ? 36.037 30.573 13.488 1.00 20.62 212 ARG A CA 1
ATOM 1575 C C . ARG A 1 211 ? 35.789 31.961 14.036 1.00 20.90 212 ARG A C 1
ATOM 1576 O O . ARG A 1 211 ? 34.747 32.239 14.625 1.00 20.28 212 ARG A O 1
ATOM 1584 N N . ILE A 1 212 ? 36.765 32.826 13.846 1.00 18.40 213 ILE A N 1
ATOM 1585 C CA . ILE A 1 212 ? 36.691 34.185 14.324 1.00 17.90 213 ILE A CA 1
ATOM 1586 C C . ILE A 1 212 ? 37.024 35.102 13.152 1.00 25.23 213 ILE A C 1
ATOM 1587 O O . ILE A 1 212 ? 37.972 34.851 12.401 1.00 24.50 213 ILE A O 1
ATOM 1592 N N . ALA A 1 213 ? 36.241 36.157 13.000 1.00 25.45 214 ALA A N 1
ATOM 1593 C CA . ALA A 1 213 ? 36.471 37.138 11.955 1.00 27.64 214 ALA A CA 1
ATOM 1594 C C . ALA A 1 213 ? 36.825 38.447 12.665 1.00 26.75 214 ALA A C 1
ATOM 1595 O O . ALA A 1 213 ? 35.960 39.089 13.251 1.00 25.01 214 ALA A O 1
ATOM 1597 N N . VAL A 1 214 ? 38.094 38.828 12.616 1.00 22.85 215 VAL A N 1
ATOM 1598 C CA . VAL A 1 214 ? 38.554 40.050 13.263 1.00 25.57 215 VAL A CA 1
ATOM 1599 C C . VAL A 1 214 ? 38.276 41.251 12.352 1.00 30.30 215 VAL A C 1
ATOM 1600 O O . VAL A 1 214 ? 38.598 41.237 11.165 1.00 27.21 215 VAL A O 1
ATOM 1604 N N . MET A 1 215 ? 37.670 42.285 12.917 1.00 32.17 216 MET A N 1
ATOM 1605 C CA . MET A 1 215 ? 37.335 43.481 12.162 1.00 32.84 216 MET A CA 1
ATOM 1606 C C . MET A 1 215 ? 37.901 44.734 12.809 1.00 33.40 216 MET A C 1
ATOM 1607 O O . MET A 1 215 ? 38.042 44.805 14.022 1.00 36.13 216 MET A O 1
ATOM 1612 N N . ASN A 1 216 ? 38.219 45.719 11.976 1.00 34.02 217 ASN A N 1
ATOM 1613 C CA . ASN A 1 216 ? 38.759 47.002 12.417 1.00 32.53 217 ASN A CA 1
ATOM 1614 C C . ASN A 1 216 ? 38.435 48.025 11.325 1.00 34.79 217 ASN A C 1
ATOM 1615 O O . ASN A 1 216 ? 38.693 47.778 10.145 1.00 33.37 217 ASN A O 1
ATOM 1620 N N . ARG A 1 217 ? 37.853 49.153 11.722 1.00 33.69 218 ARG A N 1
ATOM 1621 C CA . ARG A 1 217 ? 37.483 50.220 10.790 1.00 43.31 218 ARG A CA 1
ATOM 1622 C C . ARG A 1 217 ? 36.710 49.726 9.564 1.00 40.34 218 ARG A C 1
ATOM 1623 O O . ARG A 1 217 ? 37.059 50.038 8.430 1.00 33.45 218 ARG A O 1
ATOM 1631 N N . GLY A 1 218 ? 35.668 48.942 9.815 1.00 33.10 219 GLY A N 1
ATOM 1632 C CA . GLY A 1 218 ? 34.833 48.420 8.749 1.00 30.26 219 GLY A CA 1
ATOM 1633 C C . GLY A 1 218 ? 35.394 47.354 7.828 1.00 31.31 219 GLY A C 1
ATOM 1634 O O . GLY A 1 218 ? 34.700 46.919 6.904 1.00 39.04 219 GLY A O 1
ATOM 1635 N N . GLN A 1 219 ? 36.627 46.919 8.047 1.00 24.90 220 GLN A N 1
ATOM 1636 C CA . GLN A 1 219 ? 37.205 45.893 7.183 1.00 31.40 220 GLN A CA 1
ATOM 1637 C C . GLN A 1 219 ? 37.455 44.565 7.866 1.00 32.28 220 GLN A C 1
ATOM 1638 O O . GLN A 1 219 ? 37.746 44.505 9.061 1.00 32.38 220 GLN A O 1
ATOM 1644 N N . LEU A 1 220 ? 37.342 43.497 7.088 1.00 35.18 221 LEU A N 1
ATOM 1645 C CA . LEU A 1 220 ? 37.610 42.159 7.591 1.00 34.37 221 LEU A CA 1
ATOM 1646 C C . LEU A 1 220 ? 39.117 41.975 7.504 1.00 35.41 221 LEU A C 1
ATOM 1647 O O . LEU A 1 220 ? 39.673 41.846 6.410 1.00 40.23 221 LEU A O 1
ATOM 1652 N N . LEU A 1 221 ? 39.788 41.977 8.645 1.00 30.48 222 LEU A N 1
ATOM 1653 C CA . LEU A 1 221 ? 41.234 41.800 8.642 1.00 26.63 222 LEU A CA 1
ATOM 1654 C C . LEU A 1 221 ? 41.636 40.345 8.484 1.00 27.32 222 LEU A C 1
ATOM 1655 O O . LEU A 1 221 ? 42.574 40.028 7.746 1.00 31.12 222 LEU A O 1
ATOM 1660 N N . GLN A 1 222 ? 40.917 39.448 9.150 1.00 24.16 223 GLN A N 1
ATOM 1661 C CA . GLN A 1 222 ? 41.256 38.034 9.061 1.00 25.48 223 GLN A CA 1
ATOM 1662 C C . GLN A 1 222 ? 40.138 37.139 9.585 1.00 25.33 223 GLN A C 1
ATOM 1663 O O . GLN A 1 222 ? 39.411 37.505 10.504 1.00 27.70 223 GLN A O 1
ATOM 1669 N N . ILE A 1 223 ? 39.975 35.979 8.962 1.00 29.94 224 ILE A N 1
ATOM 1670 C CA . ILE A 1 223 ? 39.012 35.019 9.454 1.00 27.98 224 ILE A CA 1
ATOM 1671 C C . ILE A 1 223 ? 39.723 33.665 9.529 1.00 27.98 224 ILE A C 1
ATOM 1672 O O . ILE A 1 223 ? 40.501 33.303 8.644 1.00 24.94 224 ILE A O 1
ATOM 1677 N N . GLY A 1 224 ? 39.486 32.947 10.621 1.00 25.92 225 GLY A N 1
ATOM 1678 C CA . GLY A 1 224 ? 40.081 31.636 10.801 1.00 20.54 225 GLY A CA 1
ATOM 1679 C C . GLY A 1 224 ? 39.707 31.045 12.154 1.00 23.74 225 GLY A C 1
ATOM 1680 O O . GLY A 1 224 ? 39.016 31.682 12.961 1.00 21.03 225 GLY A O 1
ATOM 1681 N N . SER A 1 225 ? 40.160 29.821 12.402 1.00 19.94 226 SER A N 1
ATOM 1682 C CA . SER A 1 225 ? 39.904 29.151 13.668 1.00 27.77 226 SER A CA 1
ATOM 1683 C C . SER A 1 225 ? 40.722 29.853 14.761 1.00 24.66 226 SER A C 1
ATOM 1684 O O . SER A 1 225 ? 41.715 30.516 14.470 1.00 28.88 226 SER A O 1
ATOM 1687 N N . PRO A 1 226 ? 40.315 29.710 16.029 1.00 23.31 227 PRO A N 1
ATOM 1688 C CA . PRO A 1 226 ? 41.026 30.330 17.160 1.00 21.48 227 PRO A CA 1
ATOM 1689 C C . PRO A 1 226 ? 42.537 30.040 17.097 1.00 22.11 227 PRO A C 1
ATOM 1690 O O . PRO A 1 226 ? 43.359 30.905 17.399 1.00 24.92 227 PRO A O 1
ATOM 1694 N N . THR A 1 227 ? 42.892 28.818 16.701 1.00 28.17 228 THR A N 1
ATOM 1695 C CA . THR A 1 227 ? 44.291 28.423 16.580 1.00 25.24 228 THR A CA 1
ATOM 1696 C C . THR A 1 227 ? 44.965 29.215 15.466 1.00 27.10 228 THR A C 1
ATOM 1697 O O . THR A 1 227 ? 46.084 29.719 15.625 1.00 31.67 228 THR A O 1
ATOM 1701 N N . GLU A 1 228 ? 44.284 29.340 14.338 1.00 25.81 229 GLU A N 1
ATOM 1702 C CA . GLU A 1 228 ? 44.851 30.079 13.214 1.00 29.09 229 GLU A CA 1
ATOM 1703 C C . GLU A 1 228 ? 45.057 31.566 13.502 1.00 23.66 229 GLU A C 1
ATOM 1704 O O . GLU A 1 228 ? 46.119 32.107 13.191 1.00 23.83 229 GLU A O 1
ATOM 1710 N N . VAL A 1 229 ? 44.072 32.236 14.096 1.00 18.47 230 VAL A N 1
ATOM 1711 C CA . VAL A 1 229 ? 44.254 33.661 14.365 1.00 23.93 230 VAL A CA 1
ATOM 1712 C C .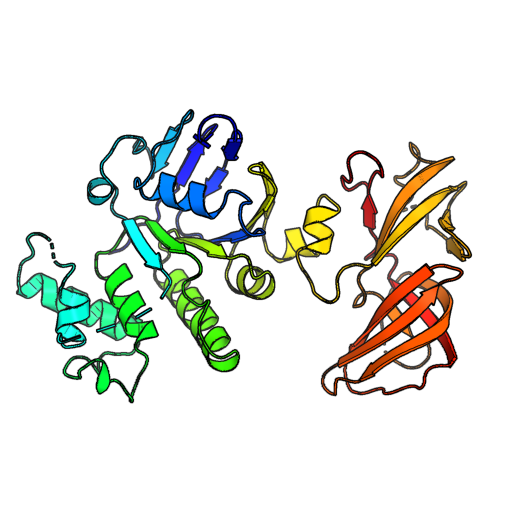 VAL A 1 229 ? 45.221 33.910 15.524 1.00 23.73 230 VAL A C 1
ATOM 1713 O O . VAL A 1 229 ? 45.857 34.952 15.595 1.00 26.08 230 VAL A O 1
ATOM 1717 N N . TYR A 1 230 ? 45.351 32.942 16.424 1.00 28.39 231 TYR A N 1
ATOM 1718 C CA . TYR A 1 230 ? 46.264 33.114 17.541 1.00 25.63 231 TYR A CA 1
ATOM 1719 C C . TYR A 1 230 ? 47.721 32.798 17.149 1.00 24.19 231 TYR A C 1
ATOM 1720 O O . TYR A 1 230 ? 48.608 33.617 17.353 1.00 25.66 231 TYR A O 1
ATOM 1729 N N . LEU A 1 231 ? 47.964 31.610 16.598 1.00 22.98 232 LEU A N 1
ATOM 1730 C CA . LEU A 1 231 ? 49.319 31.219 16.201 1.00 25.92 232 LEU A CA 1
ATOM 1731 C C . LEU A 1 231 ? 49.798 31.928 14.951 1.00 31.39 232 LEU A C 1
ATOM 1732 O O . LEU A 1 231 ? 51.000 32.139 14.779 1.00 28.17 232 LEU A O 1
ATOM 1737 N N . ARG A 1 232 ? 48.871 32.298 14.074 1.00 26.71 233 ARG A N 1
ATOM 1738 C CA . ARG A 1 232 ? 49.282 32.959 12.843 1.00 30.02 233 ARG A CA 1
ATOM 1739 C C . ARG A 1 232 ? 48.505 34.216 12.464 1.00 27.63 233 ARG A C 1
ATOM 1740 O O . ARG A 1 232 ? 47.824 34.259 11.447 1.00 21.65 233 ARG A O 1
ATOM 1748 N N . PRO A 1 233 ? 48.592 35.263 13.297 1.00 27.00 234 PRO A N 1
ATOM 1749 C CA . PRO A 1 233 ? 47.877 36.501 12.976 1.00 28.91 234 PRO A CA 1
ATOM 1750 C C . PRO A 1 233 ? 48.486 37.050 11.680 1.00 33.03 234 PRO A C 1
ATOM 1751 O O . PRO A 1 233 ? 49.706 37.102 11.555 1.00 30.34 234 PRO A O 1
ATOM 1755 N N . ASN A 1 234 ? 47.664 37.450 10.715 1.00 32.68 235 ASN A N 1
ATOM 1756 C CA . ASN A 1 234 ? 48.232 37.952 9.472 1.00 35.39 235 ASN A CA 1
ATOM 1757 C C . ASN A 1 234 ? 48.623 39.430 9.527 1.00 42.25 235 ASN A C 1
ATOM 1758 O O . ASN A 1 234 ? 48.962 40.019 8.504 1.00 40.98 235 ASN A O 1
ATOM 1763 N N . SER A 1 235 ? 48.588 40.025 10.718 1.00 40.44 236 SER A N 1
ATOM 1764 C CA . SER A 1 235 ? 48.945 41.435 10.861 1.00 40.88 236 SER A CA 1
ATOM 1765 C C . SER A 1 235 ? 49.155 41.845 12.318 1.00 36.77 236 SER A C 1
ATOM 1766 O O . SER A 1 235 ? 48.809 41.108 13.239 1.00 38.68 236 SER A O 1
ATOM 1769 N N . VAL A 1 236 ? 49.725 43.026 12.523 1.00 39.98 237 VAL A N 1
ATOM 1770 C CA . VAL A 1 236 ? 49.965 43.525 13.873 1.00 36.40 237 VAL A CA 1
ATOM 1771 C C . VAL A 1 236 ? 48.643 43.670 14.632 1.00 37.20 237 VAL A C 1
ATOM 1772 O O . VAL A 1 236 ? 48.529 43.222 15.777 1.00 35.37 237 VAL A O 1
ATOM 1776 N N . PHE A 1 237 ? 47.640 44.276 13.992 1.00 30.90 238 PHE A N 1
ATOM 1777 C CA . PHE A 1 237 ? 46.357 44.459 14.654 1.00 30.56 238 PHE A CA 1
ATOM 1778 C C . PHE A 1 237 ? 45.762 43.159 15.206 1.00 30.03 238 PHE A C 1
ATOM 1779 O O . PHE A 1 237 ? 45.340 43.119 16.363 1.00 27.06 238 PHE A O 1
ATOM 1787 N N . VAL A 1 238 ? 45.718 42.112 14.383 1.00 26.02 239 VAL A N 1
ATOM 1788 C CA . VAL A 1 238 ? 45.184 40.824 14.824 1.00 25.83 239 VAL A CA 1
ATOM 1789 C C . VAL A 1 238 ? 46.117 40.213 15.883 1.00 28.22 239 VAL A C 1
ATOM 1790 O O . VAL A 1 238 ? 45.662 39.654 16.882 1.00 23.58 239 VAL A O 1
ATOM 1794 N N . ALA A 1 239 ? 47.422 40.320 15.658 1.00 20.98 240 ALA A N 1
ATOM 1795 C CA . ALA A 1 239 ? 48.388 39.760 16.590 1.00 28.05 240 ALA A CA 1
ATOM 1796 C C . ALA A 1 239 ? 48.224 40.330 17.993 1.00 28.51 240 ALA A C 1
ATOM 1797 O O . ALA A 1 239 ? 48.403 39.615 18.971 1.00 26.27 240 ALA A O 1
ATOM 1799 N N . THR A 1 240 ? 47.869 41.610 18.089 1.00 28.31 241 THR A N 1
ATOM 1800 C CA . THR A 1 240 ? 47.737 42.251 19.394 1.00 28.48 241 THR A CA 1
ATOM 1801 C C . THR A 1 240 ? 46.322 42.366 19.944 1.00 25.71 241 THR A C 1
ATOM 1802 O O . THR A 1 240 ? 46.137 42.870 21.049 1.00 26.52 241 THR A O 1
ATOM 1806 N N . PHE A 1 241 ? 45.323 41.906 19.196 1.00 25.37 242 PHE A N 1
ATOM 1807 C CA . PHE A 1 241 ? 43.950 42.007 19.679 1.00 27.34 242 PHE A CA 1
ATOM 1808 C C . PHE A 1 241 ? 43.510 40.734 20.399 1.00 21.70 242 PHE A C 1
ATOM 1809 O O . PHE A 1 241 ? 42.524 40.730 21.141 1.00 28.28 242 PHE A O 1
ATOM 1817 N N . ILE A 1 242 ? 44.260 39.665 20.200 1.00 22.54 243 ILE A N 1
ATOM 1818 C CA . ILE A 1 242 ? 43.937 38.393 20.826 1.00 25.12 243 ILE A CA 1
ATOM 1819 C C . ILE A 1 242 ? 45.113 37.909 21.658 1.00 24.99 243 ILE A C 1
ATOM 1820 O O . ILE A 1 242 ? 46.229 37.813 21.161 1.00 29.87 243 ILE A O 1
ATOM 1825 N N . GLY A 1 243 ? 44.850 37.587 22.919 1.00 27.68 244 GLY A N 1
ATOM 1826 C CA . GLY A 1 243 ? 45.904 37.126 23.805 1.00 26.14 244 GLY A CA 1
ATOM 1827 C C . GLY A 1 243 ? 46.387 38.285 24.653 1.00 28.94 244 GLY A C 1
ATOM 1828 O O . GLY A 1 243 ? 46.971 39.245 24.136 1.00 26.16 244 GLY A O 1
ATOM 1829 N N . ALA A 1 244 ? 46.141 38.195 25.955 1.00 25.48 245 ALA A N 1
ATOM 1830 C CA . ALA A 1 244 ? 46.529 39.235 26.907 1.00 30.90 245 ALA A CA 1
ATOM 1831 C C . ALA A 1 244 ? 47.231 38.606 28.114 1.00 25.24 245 ALA A C 1
ATOM 1832 O O . ALA A 1 244 ? 46.784 37.570 28.618 1.00 30.02 245 ALA A O 1
ATOM 1834 N N . PRO A 1 245 ? 48.368 39.183 28.559 1.00 27.71 246 PRO A N 1
ATOM 1835 C CA . PRO A 1 245 ? 49.056 40.370 28.030 1.00 22.10 246 PRO A CA 1
ATOM 1836 C C . PRO A 1 245 ? 49.323 40.216 26.532 1.00 28.95 246 PRO A C 1
ATOM 1837 O O . PRO A 1 245 ? 49.560 39.116 26.044 1.00 24.62 246 PRO A O 1
ATOM 1841 N N . GLU A 1 246 ? 49.320 41.341 25.832 1.00 30.21 247 GLU A N 1
ATOM 1842 C CA . GLU A 1 246 ? 49.547 41.404 24.399 1.00 28.78 247 GLU A CA 1
ATOM 1843 C C . GLU A 1 246 ? 50.914 40.956 23.891 1.00 23.91 247 GLU A C 1
ATOM 1844 O O . GLU A 1 246 ? 51.892 40.948 24.620 1.00 25.86 247 GLU A O 1
ATOM 1850 N N . MET A 1 247 ? 50.976 40.610 22.612 1.00 25.67 248 MET A N 1
ATOM 1851 C CA . MET A 1 247 ? 52.234 40.209 21.988 1.00 23.80 248 MET A CA 1
ATOM 1852 C C . MET A 1 247 ? 53.194 41.391 22.009 1.00 28.54 248 MET A C 1
ATOM 1853 O O . MET A 1 247 ? 52.789 42.516 21.726 1.00 32.90 248 MET A O 1
ATOM 1858 N N . ASN A 1 248 ? 54.456 41.146 22.344 1.00 30.55 249 ASN A N 1
ATOM 1859 C CA . ASN A 1 248 ? 55.453 42.213 22.360 1.00 30.14 249 ASN A CA 1
ATOM 1860 C C . ASN A 1 248 ? 55.788 42.599 20.918 1.00 30.99 249 ASN A C 1
ATOM 1861 O O . ASN A 1 248 ? 56.121 41.740 20.104 1.00 38.39 249 ASN A O 1
ATOM 1866 N N . ILE A 1 249 ? 55.684 43.885 20.600 1.00 30.44 250 ILE A N 1
ATOM 1867 C CA . ILE A 1 249 ? 56.000 44.369 19.255 1.00 32.53 250 ILE A CA 1
ATOM 1868 C C . ILE A 1 249 ? 57.223 45.289 19.328 1.00 36.69 250 ILE A C 1
ATOM 1869 O O . ILE A 1 249 ? 57.164 46.379 19.892 1.00 35.37 250 ILE A O 1
ATOM 1874 N N . LEU A 1 250 ? 58.335 44.836 18.761 1.00 38.38 251 LEU A N 1
ATOM 1875 C CA . LEU A 1 250 ? 59.564 45.618 18.786 1.00 42.59 251 LEU A CA 1
ATOM 1876 C C . LEU A 1 250 ? 60.086 45.974 17.402 1.00 40.32 251 LEU A C 1
ATOM 1877 O O . LEU A 1 250 ? 60.195 45.124 16.526 1.00 45.34 251 LEU A O 1
ATOM 1882 N N . GLU A 1 251 ? 60.424 47.241 17.224 1.00 40.66 252 GLU A N 1
ATOM 1883 C CA . GLU A 1 251 ? 60.950 47.734 15.957 1.00 46.38 252 GLU A CA 1
ATOM 1884 C C . GLU A 1 251 ? 62.403 47.292 15.800 1.00 41.60 252 GLU A C 1
ATOM 1885 O O . GLU A 1 251 ? 63.226 47.572 16.659 1.00 41.88 252 GLU A O 1
ATOM 1891 N N . VAL A 1 252 ? 62.721 46.586 14.718 1.00 40.11 253 VAL A N 1
ATOM 1892 C CA . VAL A 1 252 ? 64.094 46.138 14.502 1.00 46.36 253 VAL A CA 1
ATOM 1893 C C . VAL A 1 252 ? 64.576 46.215 13.042 1.00 52.05 253 VAL A C 1
ATOM 1894 O O . VAL A 1 252 ? 63.786 46.433 12.121 1.00 48.78 253 VAL A O 1
ATOM 1898 N N . SER A 1 253 ? 65.883 46.040 12.850 1.00 53.04 254 SER A N 1
ATOM 1899 C CA . SER A 1 253 ? 66.489 46.074 11.522 1.00 58.16 254 SER A CA 1
ATOM 1900 C C . SER A 1 253 ? 67.035 44.694 11.183 1.00 58.50 254 SER A C 1
ATOM 1901 O O . SER A 1 253 ? 67.600 44.022 12.045 1.00 58.74 254 SER A O 1
ATOM 1904 N N . VAL A 1 254 ? 66.865 44.280 9.931 1.00 57.52 255 VAL A N 1
ATOM 1905 C CA . VAL A 1 254 ? 67.318 42.968 9.471 1.00 62.01 255 VAL A CA 1
ATOM 1906 C C . VAL A 1 254 ? 68.758 42.989 8.950 1.00 70.58 255 VAL A C 1
ATOM 1907 O O . VAL A 1 254 ? 69.126 43.873 8.177 1.00 71.89 255 VAL A O 1
ATOM 1911 N N . GLY A 1 255 ? 69.563 42.006 9.356 1.00 75.30 256 GLY A N 1
ATOM 1912 C CA . GLY A 1 255 ? 70.949 41.954 8.911 1.00 80.29 256 GLY A CA 1
ATOM 1913 C C . GLY A 1 255 ? 71.365 40.660 8.226 1.00 84.45 256 GLY A C 1
ATOM 1914 O O . GLY A 1 255 ? 70.518 39.833 7.888 1.00 84.86 256 GLY A O 1
ATOM 1915 N N . ASP A 1 256 ? 72.674 40.494 8.023 1.00 87.18 257 ASP A N 1
ATOM 1916 C CA . ASP A 1 256 ? 73.238 39.303 7.380 1.00 90.12 257 ASP A CA 1
ATOM 1917 C C . ASP A 1 256 ? 72.422 38.065 7.717 1.00 90.50 257 ASP A C 1
ATOM 1918 O O . ASP A 1 256 ? 72.067 37.276 6.839 1.00 93.63 257 ASP A O 1
ATOM 1923 N N . GLY A 1 257 ? 72.133 37.908 9.004 1.00 88.34 258 GLY A N 1
ATOM 1924 C CA . GLY A 1 257 ? 71.355 36.779 9.476 1.00 83.96 258 GLY A CA 1
ATOM 1925 C C . GLY A 1 257 ? 71.062 37.006 10.942 1.00 81.86 258 GLY A C 1
ATOM 1926 O O . GLY A 1 257 ? 71.461 36.214 11.798 1.00 82.24 258 GLY A O 1
ATOM 1927 N N . TYR A 1 258 ? 70.365 38.102 11.229 1.00 77.99 259 TYR A N 1
ATOM 1928 C CA . TYR A 1 258 ? 70.030 38.468 12.600 1.00 74.30 259 TYR A CA 1
ATOM 1929 C C . TYR A 1 258 ? 69.146 39.702 12.615 1.00 69.56 259 TYR A C 1
ATOM 1930 O O . TYR A 1 258 ? 68.986 40.384 11.605 1.00 71.82 259 TYR A O 1
ATOM 1939 N N . LEU A 1 259 ? 68.577 39.977 13.779 1.00 63.11 260 LEU A N 1
ATOM 1940 C CA . LEU A 1 259 ? 67.727 41.138 13.976 1.00 56.80 260 LEU A CA 1
ATOM 1941 C C . LEU A 1 259 ? 68.406 41.934 15.071 1.00 53.11 260 LEU A C 1
ATOM 1942 O O . LEU A 1 259 ? 69.043 41.362 15.953 1.00 52.32 260 LEU A O 1
ATOM 1947 N N . GLU A 1 260 ? 68.288 43.250 15.015 1.00 53.36 261 GLU A N 1
ATOM 1948 C CA . GLU A 1 260 ? 68.886 44.074 16.044 1.00 56.26 261 GLU A CA 1
ATOM 1949 C C . GLU A 1 260 ? 67.959 45.247 16.315 1.00 56.14 261 GLU A C 1
ATOM 1950 O O . GLU A 1 260 ? 67.452 45.883 15.388 1.00 55.99 261 GLU A O 1
ATOM 1956 N N . GLY A 1 261 ? 67.712 45.498 17.595 1.00 56.72 262 GLY A N 1
ATOM 1957 C CA . GLY A 1 261 ? 66.841 46.588 17.987 1.00 57.73 262 GLY A CA 1
ATOM 1958 C C . GLY A 1 261 ? 67.583 47.577 18.861 1.00 60.73 262 GLY A C 1
ATOM 1959 O O . GLY A 1 261 ? 68.814 47.563 18.919 1.00 63.22 262 GLY A O 1
ATOM 1960 N N . ARG A 1 262 ? 66.838 48.429 19.553 1.00 61.00 263 ARG A N 1
ATOM 1961 C CA . ARG A 1 262 ? 67.439 49.436 20.414 1.00 64.35 263 ARG A CA 1
ATOM 1962 C C . ARG A 1 262 ? 68.118 48.829 21.639 1.00 65.77 263 ARG A C 1
ATOM 1963 O O . ARG A 1 262 ? 67.566 48.864 22.741 1.00 66.55 263 ARG A O 1
ATOM 1971 N N . GLY A 1 263 ? 69.310 48.267 21.439 1.00 64.44 264 GLY A N 1
ATOM 1972 C CA . GLY A 1 263 ? 70.052 47.689 22.547 1.00 62.44 264 GLY A CA 1
ATOM 1973 C C . GLY A 1 263 ? 70.103 46.176 22.651 1.00 61.49 264 GLY A C 1
ATOM 1974 O O . GLY A 1 263 ? 70.240 45.644 23.750 1.00 66.91 264 GLY A O 1
ATOM 1975 N N . PHE A 1 264 ? 69.997 45.476 21.527 1.00 59.06 265 PHE A N 1
ATOM 1976 C CA . PHE A 1 264 ? 70.050 44.014 21.545 1.00 56.15 265 PHE A CA 1
ATOM 1977 C C . PHE A 1 264 ? 70.015 43.453 20.132 1.00 55.71 265 PHE A C 1
ATOM 1978 O O . PHE A 1 264 ? 69.677 44.164 19.186 1.00 55.23 265 PHE A O 1
ATOM 1986 N N . ARG A 1 265 ? 70.367 42.177 19.999 1.00 58.15 266 ARG A N 1
ATOM 1987 C CA . ARG A 1 265 ? 70.354 41.498 18.708 1.00 61.61 266 ARG A CA 1
ATOM 1988 C C . ARG A 1 265 ? 69.836 40.085 18.910 1.00 60.63 266 ARG A C 1
ATOM 1989 O O . ARG A 1 265 ? 69.976 39.511 19.986 1.00 63.68 266 ARG A O 1
ATOM 1997 N N . ILE A 1 266 ? 69.241 39.525 17.869 1.00 56.92 267 ILE A N 1
ATOM 1998 C CA . ILE A 1 266 ? 68.708 38.176 17.944 1.00 59.69 267 ILE A CA 1
ATOM 1999 C C . ILE A 1 266 ? 69.221 37.361 16.766 1.00 60.35 267 ILE A C 1
ATOM 2000 O O . ILE A 1 266 ? 68.988 37.707 15.614 1.00 65.85 267 ILE A O 1
ATOM 2005 N N . GLU A 1 267 ? 69.927 36.279 17.061 1.00 65.38 268 GLU A N 1
ATOM 2006 C CA . GLU A 1 267 ? 70.476 35.428 16.015 1.00 70.80 268 GLU A CA 1
ATOM 2007 C C . GLU A 1 267 ? 69.354 34.669 15.321 1.00 71.77 268 GLU A C 1
ATOM 2008 O O . GLU A 1 267 ? 68.695 33.830 15.930 1.00 75.89 268 GLU A O 1
ATOM 2014 N N . LEU A 1 268 ? 69.142 34.967 14.046 1.00 71.35 269 LEU A N 1
ATOM 2015 C CA . LEU A 1 268 ? 68.090 34.310 13.281 1.00 74.08 269 LEU A CA 1
ATOM 2016 C C . LEU A 1 268 ? 68.592 33.102 12.496 1.00 75.17 269 LEU A C 1
ATOM 2017 O O . LEU A 1 268 ? 69.486 33.222 11.660 1.00 73.10 269 LEU A O 1
ATOM 2022 N N . PRO A 1 269 ? 68.025 31.914 12.764 1.00 75.75 270 PRO A N 1
ATOM 2023 C CA . PRO A 1 269 ? 68.435 30.699 12.056 1.00 73.82 270 PRO A CA 1
ATOM 2024 C C . PRO A 1 269 ? 68.161 30.815 10.555 1.00 72.80 270 PRO A C 1
ATOM 2025 O O . PRO A 1 269 ? 67.524 31.765 10.098 1.00 65.43 270 PRO A O 1
ATOM 2029 N N . GLN A 1 270 ? 68.643 29.837 9.798 1.00 71.72 271 GLN A N 1
ATOM 2030 C CA . GLN A 1 270 ? 68.468 29.825 8.354 1.00 75.51 271 GLN A CA 1
ATOM 2031 C C . GLN A 1 270 ? 67.087 29.303 7.971 1.00 74.84 271 GLN A C 1
ATOM 2032 O O . GLN A 1 270 ? 66.329 29.982 7.278 1.00 70.50 271 GLN A O 1
ATOM 2038 N N . MET A 1 273 ? 64.628 30.577 9.465 1.00 96.67 274 MET A N 1
ATOM 2039 C CA . MET A 1 273 ? 63.651 31.603 9.111 1.00 95.85 274 MET A CA 1
ATOM 2040 C C . MET A 1 273 ? 64.156 32.482 7.974 1.00 95.55 274 MET A C 1
ATOM 2041 O O . MET A 1 273 ? 64.043 32.130 6.798 1.00 96.64 274 MET A O 1
ATOM 2046 N N . ASP A 1 274 ? 64.714 33.629 8.348 1.00 93.12 275 ASP A N 1
ATOM 2047 C CA . ASP A 1 274 ? 65.242 34.601 7.402 1.00 90.71 275 ASP A CA 1
ATOM 2048 C C . ASP A 1 274 ? 64.488 34.688 6.073 1.00 88.52 275 ASP A C 1
ATOM 2049 O O . ASP A 1 274 ? 65.086 34.630 4.994 1.00 85.14 275 ASP A O 1
ATOM 2054 N N . LEU A 1 275 ? 63.165 34.808 6.161 1.00 84.69 276 LEU A N 1
ATOM 2055 C CA . LEU A 1 275 ? 62.320 34.962 4.980 1.00 82.41 276 LEU A CA 1
ATOM 2056 C C . LEU A 1 275 ? 62.260 36.470 4.827 1.00 81.69 276 LEU A C 1
ATOM 2057 O O . LEU A 1 275 ? 61.344 37.018 4.216 1.00 81.48 276 LEU A O 1
ATOM 2062 N N . LEU A 1 276 ? 63.257 37.127 5.407 1.00 80.78 277 LEU A N 1
ATOM 2063 C CA . LEU A 1 276 ? 63.348 38.576 5.399 1.00 80.83 277 LEU A CA 1
ATOM 2064 C C . LEU A 1 276 ? 64.358 39.118 4.389 1.00 82.15 277 LEU A C 1
ATOM 2065 O O . LEU A 1 276 ? 64.748 40.280 4.467 1.00 85.54 277 LEU A O 1
ATOM 2070 N N . LYS A 1 277 ? 64.781 38.284 3.444 1.00 83.62 278 LYS A N 1
ATOM 2071 C CA . LYS A 1 277 ? 65.747 38.715 2.435 1.00 82.22 278 LYS A CA 1
ATOM 2072 C C . LYS A 1 277 ? 65.372 40.050 1.786 1.00 78.75 278 LYS A C 1
ATOM 2073 O O . LYS A 1 277 ? 66.231 40.903 1.571 1.00 80.25 278 LYS A O 1
ATOM 2079 N N . ASP A 1 278 ? 64.094 40.237 1.477 1.00 73.27 279 ASP A N 1
ATOM 2080 C CA . ASP A 1 278 ? 63.649 41.487 0.869 1.00 72.87 279 ASP A CA 1
ATOM 2081 C C . ASP A 1 278 ? 63.589 42.587 1.924 1.00 70.19 279 ASP A C 1
ATOM 2082 O O . ASP A 1 278 ? 62.989 43.644 1.703 1.00 70.98 279 ASP A O 1
ATOM 2087 N N . TYR A 1 279 ? 64.207 42.334 3.074 1.00 65.48 280 TYR A N 1
ATOM 2088 C CA . TYR A 1 279 ? 64.203 43.305 4.160 1.00 61.02 280 TYR A CA 1
ATOM 2089 C C . TYR A 1 279 ? 65.565 43.548 4.780 1.00 62.59 280 TYR A C 1
ATOM 2090 O O . TYR A 1 279 ? 65.695 44.403 5.657 1.00 59.93 280 TYR A O 1
ATOM 2099 N N . VAL A 1 280 ? 66.579 42.804 4.346 1.00 60.38 281 VAL A N 1
ATOM 2100 C CA . VAL A 1 280 ? 67.910 43.013 4.901 1.00 60.40 281 VAL A CA 1
ATOM 2101 C C . VAL A 1 280 ? 68.204 44.498 4.723 1.00 58.10 281 VAL A C 1
ATOM 2102 O O . VAL A 1 280 ? 68.052 45.030 3.628 1.00 57.89 281 VAL A O 1
ATOM 2106 N N . GLY A 1 281 ? 68.582 45.167 5.810 1.00 59.20 282 GLY A N 1
ATOM 2107 C CA . GLY A 1 281 ? 68.880 46.588 5.749 1.00 61.97 282 GLY A CA 1
ATOM 2108 C C . GLY A 1 281 ? 67.675 47.497 5.939 1.00 68.11 282 GLY A C 1
ATOM 2109 O O . GLY A 1 281 ? 67.805 48.725 5.920 1.00 72.36 282 GLY A O 1
ATOM 2110 N N . LYS A 1 282 ? 66.500 46.906 6.128 1.00 66.91 283 LYS A N 1
ATOM 2111 C CA . LYS A 1 282 ? 65.277 47.680 6.313 1.00 63.79 283 LYS A CA 1
ATOM 2112 C C . LYS A 1 282 ? 64.661 47.381 7.680 1.00 59.88 283 LYS A C 1
ATOM 2113 O O . LYS A 1 282 ? 64.962 46.352 8.294 1.00 59.20 283 LYS A O 1
ATOM 2119 N N . THR A 1 283 ? 63.801 48.277 8.155 1.00 51.06 284 THR A N 1
ATOM 2120 C CA . THR A 1 283 ? 63.149 48.094 9.451 1.00 53.58 284 THR A CA 1
ATOM 2121 C C . THR A 1 283 ? 61.817 47.339 9.367 1.00 53.32 284 THR A C 1
ATOM 2122 O O . THR A 1 283 ? 60.984 47.601 8.496 1.00 52.38 284 THR A O 1
ATOM 2126 N N . VAL A 1 284 ? 61.627 46.406 10.294 1.00 52.07 285 VAL A N 1
ATOM 2127 C CA . VAL A 1 284 ? 60.412 45.604 10.363 1.00 42.81 285 VAL A CA 1
ATOM 2128 C C . VAL A 1 284 ? 59.963 45.522 11.816 1.00 44.25 285 VAL A C 1
ATOM 2129 O O . VAL A 1 284 ? 60.704 45.906 12.715 1.00 42.90 285 VAL A O 1
ATOM 2133 N N . LEU A 1 285 ? 58.749 45.038 12.052 1.00 42.13 286 LEU A N 1
ATOM 2134 C CA . LEU A 1 285 ? 58.248 44.931 13.412 1.00 38.91 286 LEU A CA 1
ATOM 2135 C C . LEU A 1 285 ? 58.387 43.483 13.883 1.00 41.82 286 LEU A C 1
ATOM 2136 O O . LEU A 1 285 ? 57.849 42.561 13.267 1.00 40.19 286 LEU A O 1
ATOM 2141 N N . PHE A 1 286 ? 59.149 43.304 14.956 1.00 37.46 287 PHE A N 1
ATOM 2142 C CA . PHE A 1 286 ? 59.407 42.003 15.569 1.00 37.46 287 PHE A CA 1
ATOM 2143 C C . PHE A 1 286 ? 58.340 41.748 16.637 1.00 36.96 287 PHE A C 1
ATOM 2144 O O . PHE A 1 286 ? 57.974 42.652 17.381 1.00 36.70 287 PHE A O 1
ATOM 2152 N N . GLY A 1 287 ? 57.853 40.518 16.715 1.00 33.05 288 GLY A N 1
ATOM 2153 C CA . GLY A 1 287 ? 56.840 40.205 17.700 1.00 31.04 288 GLY A CA 1
ATOM 2154 C C . GLY A 1 287 ? 57.006 38.840 18.341 1.00 30.53 288 GLY A C 1
ATOM 2155 O O . GLY A 1 287 ? 57.294 37.850 17.665 1.00 29.81 288 GLY A O 1
ATOM 2156 N N . ILE A 1 288 ? 56.848 38.788 19.660 1.00 26.29 289 ILE A N 1
ATOM 2157 C CA . ILE A 1 288 ? 56.935 37.527 20.387 1.00 28.94 289 ILE A CA 1
ATOM 2158 C C . ILE A 1 288 ? 56.027 37.685 21.591 1.00 23.04 289 ILE A C 1
ATOM 2159 O O . ILE A 1 288 ? 56.079 38.707 22.268 1.00 28.54 289 ILE A O 1
ATOM 2164 N N . ARG A 1 289 ? 55.159 36.699 21.825 1.00 24.90 290 ARG A N 1
ATOM 2165 C CA . ARG A 1 289 ? 54.205 36.775 22.938 1.00 24.74 290 ARG A CA 1
ATOM 2166 C C . ARG A 1 289 ? 54.836 36.490 24.294 1.00 22.91 290 ARG A C 1
ATOM 2167 O O . ARG A 1 289 ? 55.718 35.647 24.392 1.00 23.20 290 ARG A O 1
ATOM 2175 N N . PRO A 1 290 ? 54.376 37.187 25.351 1.00 22.23 291 PRO A N 1
ATOM 2176 C CA . PRO A 1 290 ? 54.855 37.043 26.736 1.00 18.94 291 PRO A CA 1
ATOM 2177 C C . PRO A 1 290 ? 54.924 35.563 27.141 1.00 28.65 291 PRO A C 1
ATOM 2178 O O . PRO A 1 290 ? 55.884 35.124 27.780 1.00 24.30 291 PRO A O 1
ATOM 2182 N N . GLU A 1 291 ? 53.900 34.806 26.751 1.00 23.38 292 GLU A N 1
ATOM 2183 C CA . GLU A 1 291 ? 53.819 33.382 27.067 1.00 26.27 292 GLU A CA 1
ATOM 2184 C C . GLU A 1 291 ? 54.721 32.514 26.193 1.00 31.63 292 GLU A C 1
ATOM 2185 O O . GLU A 1 291 ? 54.771 31.301 26.389 1.00 27.10 292 GLU A O 1
ATOM 2191 N N . HIS A 1 292 ? 55.418 33.117 25.226 1.00 28.92 293 HIS A N 1
ATOM 2192 C CA . HIS A 1 292 ? 56.309 32.340 24.373 1.00 31.98 293 HIS A CA 1
ATOM 2193 C C . HIS A 1 292 ? 57.761 32.608 24.718 1.00 34.41 293 HIS A C 1
ATOM 2194 O O . HIS A 1 292 ? 58.670 32.330 23.939 1.00 34.80 293 HIS A O 1
ATOM 2201 N N . MET A 1 293 ? 57.959 33.144 25.912 1.00 32.64 294 MET A N 1
ATOM 2202 C CA . MET A 1 293 ? 59.282 33.439 26.437 1.00 29.69 294 MET A CA 1
ATOM 2203 C C . MET A 1 293 ? 59.308 32.844 27.828 1.00 33.33 294 MET A C 1
ATOM 2204 O O . MET A 1 293 ? 58.269 32.468 28.377 1.00 39.87 294 MET A O 1
ATOM 2209 N N . THR A 1 294 ? 60.498 32.758 28.403 1.00 40.03 295 THR A N 1
ATOM 2210 C CA . THR A 1 294 ? 60.647 32.231 29.748 1.00 36.67 295 THR A CA 1
ATOM 2211 C C . THR A 1 294 ? 61.908 32.847 30.343 1.00 39.63 295 THR A C 1
ATOM 2212 O O . THR A 1 294 ? 62.541 33.695 29.715 1.00 33.43 295 THR A O 1
ATOM 2216 N N . VAL A 1 295 ? 62.256 32.444 31.558 1.00 45.48 296 VAL A N 1
ATOM 2217 C CA . VAL A 1 295 ? 63.455 32.958 32.224 1.00 52.34 296 VAL A CA 1
ATOM 2218 C C . VAL A 1 295 ? 64.369 31.786 32.582 1.00 49.01 296 VAL A C 1
ATOM 2219 O O . VAL A 1 295 ? 63.890 30.729 32.975 1.00 45.59 296 VAL A O 1
ATOM 2223 N N . GLU A 1 296 ? 65.678 31.972 32.451 1.00 52.99 297 GLU A N 1
ATOM 2224 C CA . GLU A 1 296 ? 66.622 30.910 32.787 1.00 58.13 297 GLU A CA 1
ATOM 2225 C C . GLU A 1 296 ? 66.418 30.414 34.212 1.00 65.54 297 GLU A C 1
ATOM 2226 O O . GLU A 1 296 ? 66.172 31.209 35.127 1.00 64.16 297 GLU A O 1
ATOM 2232 N N . GLY A 1 297 ? 66.542 29.100 34.386 1.00 68.69 298 GLY A N 1
ATOM 2233 C CA . GLY A 1 297 ? 66.388 28.492 35.694 1.00 75.27 298 GLY A CA 1
ATOM 2234 C C . GLY A 1 297 ? 64.963 28.531 36.190 1.00 73.33 298 GLY A C 1
ATOM 2235 O O . GLY A 1 297 ? 64.678 29.114 37.232 1.00 68.84 298 GLY A O 1
ATOM 2236 N N . VAL A 1 298 ? 64.066 27.895 35.448 1.00 75.98 299 VAL A N 1
ATOM 2237 C CA . VAL A 1 298 ? 62.657 27.876 35.806 1.00 78.14 299 VAL A CA 1
ATOM 2238 C C . VAL A 1 298 ? 61.923 26.707 35.155 1.00 76.80 299 VAL A C 1
ATOM 2239 O O . VAL A 1 298 ? 61.657 25.694 35.805 1.00 73.77 299 VAL A O 1
ATOM 2243 N N . HIS A 1 303 ? 60.045 21.560 26.340 1.00 82.97 304 HIS A N 1
ATOM 2244 C CA . HIS A 1 303 ? 61.115 22.547 26.232 1.00 82.15 304 HIS A CA 1
ATOM 2245 C C . HIS A 1 303 ? 61.103 23.207 24.853 1.00 75.33 304 HIS A C 1
ATOM 2246 O O . HIS A 1 303 ? 60.365 22.789 23.960 1.00 74.58 304 HIS A O 1
ATOM 2253 N N . MET A 1 304 ? 61.922 24.240 24.686 1.00 67.41 305 MET A N 1
ATOM 2254 C CA . MET A 1 304 ? 62.007 24.957 23.417 1.00 59.90 305 MET A CA 1
ATOM 2255 C C . MET A 1 304 ? 63.128 24.399 22.544 1.00 55.43 305 MET A C 1
ATOM 2256 O O . MET A 1 304 ? 64.285 24.360 22.963 1.00 52.42 305 MET A O 1
ATOM 2261 N N . LYS A 1 305 ? 62.784 23.973 21.330 1.00 52.55 306 LYS A N 1
ATOM 2262 C CA . LYS A 1 305 ? 63.775 23.418 20.405 1.00 48.60 306 LYS A CA 1
ATOM 2263 C C . LYS A 1 305 ? 64.860 24.433 20.043 1.00 47.11 306 LYS A C 1
ATOM 2264 O O . LYS A 1 305 ? 66.045 24.180 20.253 1.00 48.85 306 LYS A O 1
ATOM 2270 N N . ARG A 1 306 ? 64.450 25.574 19.493 1.00 44.02 307 ARG A N 1
ATOM 2271 C CA . ARG A 1 306 ? 65.385 26.620 19.094 1.00 44.13 307 ARG A CA 1
ATOM 2272 C C . ARG A 1 306 ? 65.117 27.881 19.913 1.00 43.08 307 ARG A C 1
ATOM 2273 O O . ARG A 1 306 ? 63.976 28.313 20.031 1.00 39.14 307 ARG A O 1
ATOM 2281 N N . THR A 1 307 ? 66.169 28.483 20.463 1.00 42.39 308 THR A N 1
ATOM 2282 C CA . THR A 1 307 ? 65.990 29.661 21.305 1.00 43.67 308 THR A CA 1
ATOM 2283 C C . THR A 1 307 ? 66.975 30.804 21.122 1.00 45.01 308 THR A C 1
ATOM 2284 O O . THR A 1 307 ? 68.004 30.676 20.458 1.00 50.39 308 THR A O 1
ATOM 2288 N N . ALA A 1 308 ? 66.634 31.927 21.739 1.00 48.46 309 ALA A N 1
ATOM 2289 C CA . ALA A 1 308 ? 67.457 33.125 21.722 1.00 45.81 309 ALA A CA 1
ATOM 2290 C C . ALA A 1 308 ? 67.484 33.643 23.156 1.00 46.01 309 ALA A C 1
ATOM 2291 O O . ALA A 1 308 ? 66.472 33.606 23.857 1.00 38.93 309 ALA A O 1
ATOM 2293 N N . ARG A 1 309 ? 68.654 34.099 23.588 1.00 50.06 310 ARG A N 1
ATOM 2294 C CA . ARG A 1 309 ? 68.849 34.626 24.937 1.00 53.14 310 ARG A CA 1
ATOM 2295 C C . ARG A 1 309 ? 69.094 36.143 24.904 1.00 56.85 310 ARG A C 1
ATOM 2296 O O . ARG A 1 309 ? 69.572 36.681 23.902 1.00 58.45 310 ARG A O 1
ATOM 2304 N N . LEU A 1 310 ? 68.756 36.823 26.000 1.00 56.13 311 LEU A N 1
ATOM 2305 C CA . LEU A 1 310 ? 68.967 38.269 26.130 1.00 56.46 311 LEU A CA 1
ATOM 2306 C C . LEU A 1 310 ? 68.887 38.603 27.609 1.00 53.86 311 LEU A C 1
ATOM 2307 O O . LEU A 1 310 ? 67.824 38.487 28.216 1.00 57.25 311 LEU A O 1
ATOM 2312 N N . ILE A 1 311 ? 70.004 39.010 28.197 1.00 50.37 312 ILE A N 1
ATOM 2313 C CA . ILE A 1 311 ? 70.009 39.349 29.613 1.00 49.41 312 ILE A CA 1
ATOM 2314 C C . ILE A 1 311 ? 69.402 40.730 29.833 1.00 46.83 312 ILE A C 1
ATOM 2315 O O . ILE A 1 311 ? 69.683 41.670 29.092 1.00 45.03 312 ILE A O 1
ATOM 2320 N N . GLY A 1 312 ? 68.552 40.842 30.846 1.00 40.72 313 GLY A N 1
ATOM 2321 C CA . GLY A 1 312 ? 67.922 42.114 31.120 1.00 42.74 313 GLY A CA 1
ATOM 2322 C C . GLY A 1 312 ? 67.535 42.239 32.570 1.00 44.50 313 GLY A C 1
ATOM 2323 O O . GLY A 1 312 ? 67.605 41.269 33.321 1.00 49.13 313 GLY A O 1
ATOM 2324 N N . LYS A 1 313 ? 67.135 43.437 32.973 1.00 46.30 314 LYS A N 1
ATOM 2325 C CA . LYS A 1 313 ? 66.725 43.671 34.349 1.00 47.65 314 LYS A CA 1
ATOM 2326 C C . LYS A 1 313 ? 65.215 43.769 34.443 1.00 44.27 314 LYS A C 1
ATOM 2327 O O . LYS A 1 313 ? 64.559 44.346 33.572 1.00 40.79 314 LYS A O 1
ATOM 2333 N N . VAL A 1 314 ? 64.677 43.186 35.506 1.00 37.88 315 VAL A N 1
ATOM 2334 C CA . VAL A 1 314 ? 63.250 43.211 35.762 1.00 36.74 315 VAL A CA 1
ATOM 2335 C C . VAL A 1 314 ? 62.866 44.603 36.231 1.00 37.60 315 VAL A C 1
ATOM 2336 O O . VAL A 1 314 ? 63.371 45.080 37.240 1.00 39.63 315 VAL A O 1
ATOM 2340 N N . ASP A 1 315 ? 61.970 45.246 35.500 1.00 35.50 316 ASP A N 1
ATOM 2341 C CA . ASP A 1 315 ? 61.507 46.579 35.846 1.00 31.51 316 ASP A CA 1
ATOM 2342 C C . ASP A 1 315 ? 60.282 46.550 36.770 1.00 35.61 316 ASP A C 1
ATOM 2343 O O . ASP A 1 315 ? 60.083 47.453 37.581 1.00 32.34 316 ASP A O 1
ATOM 2348 N N . PHE A 1 316 ? 59.452 45.523 36.634 1.00 27.59 317 PHE A N 1
ATOM 2349 C CA . PHE A 1 316 ? 58.254 45.406 37.463 1.00 27.62 317 PHE A CA 1
ATOM 2350 C C . PHE A 1 316 ? 57.680 44.000 37.390 1.00 30.63 317 PHE A C 1
ATOM 2351 O O . PHE A 1 316 ? 57.857 43.285 36.394 1.00 28.35 317 PHE A O 1
ATOM 2359 N N . VAL A 1 317 ? 56.978 43.615 38.444 1.00 27.72 318 VAL A N 1
ATOM 2360 C CA . VAL A 1 317 ? 56.400 42.293 38.523 1.00 30.99 318 VAL A CA 1
ATOM 2361 C C . VAL A 1 317 ? 54.930 42.297 38.926 1.00 32.16 318 VAL A C 1
ATOM 2362 O O . VAL A 1 317 ? 54.544 42.943 39.893 1.00 27.99 318 VAL A O 1
ATOM 2366 N N . GLU A 1 318 ? 54.122 41.576 38.157 1.00 29.73 319 GLU A N 1
ATOM 2367 C CA . GLU A 1 318 ? 52.715 41.401 38.454 1.00 28.15 319 GLU A CA 1
ATOM 2368 C C . GLU A 1 318 ? 52.678 39.960 38.996 1.00 25.90 319 GLU A C 1
ATOM 2369 O O . GLU A 1 318 ? 52.604 39.013 38.219 1.00 27.39 319 GLU A O 1
ATOM 2375 N N . ALA A 1 319 ? 52.768 39.794 40.310 1.00 21.48 320 ALA A N 1
ATOM 2376 C CA . ALA A 1 319 ? 52.729 38.458 40.923 1.00 27.33 320 ALA A CA 1
ATOM 2377 C C . ALA A 1 319 ? 51.263 38.169 41.223 1.00 28.98 320 ALA A C 1
ATOM 2378 O O . ALA A 1 319 ? 50.779 38.460 42.317 1.00 28.62 320 ALA A O 1
ATOM 2380 N N . LEU A 1 320 ? 50.560 37.590 40.255 1.00 22.89 321 LEU A N 1
ATOM 2381 C CA . LEU A 1 320 ? 49.130 37.356 40.410 1.00 25.28 321 LEU A CA 1
ATOM 2382 C C . LEU A 1 320 ? 48.738 36.021 41.011 1.00 25.69 321 LEU A C 1
ATOM 2383 O O . LEU A 1 320 ? 47.547 35.672 41.024 1.00 28.45 321 LEU A O 1
ATOM 2388 N N . GLY A 1 321 ? 49.728 35.283 41.511 1.00 24.81 322 GLY A N 1
ATOM 2389 C CA . GLY A 1 321 ? 49.467 33.986 42.115 1.00 21.97 322 GLY A CA 1
ATOM 2390 C C . GLY A 1 321 ? 49.253 32.903 41.068 1.00 26.86 322 GLY A C 1
ATOM 2391 O O . GLY A 1 321 ? 49.995 31.919 41.020 1.00 27.18 322 GLY A O 1
ATOM 2392 N N . THR A 1 322 ? 48.242 33.083 40.220 1.00 25.57 323 THR A N 1
ATOM 2393 C CA . THR A 1 322 ? 47.946 32.117 39.168 1.00 30.25 323 THR A CA 1
ATOM 2394 C C . THR A 1 322 ? 48.984 32.203 38.027 1.00 29.88 323 THR A C 1
ATOM 2395 O O . THR A 1 322 ? 49.267 31.214 37.360 1.00 29.28 323 THR A O 1
ATOM 2399 N N . ASP A 1 323 ? 49.552 33.393 37.836 1.00 29.41 324 ASP A N 1
ATOM 2400 C CA . ASP A 1 323 ? 50.577 33.669 36.822 1.00 29.90 324 ASP A CA 1
ATOM 2401 C C . ASP A 1 323 ? 51.452 34.786 37.372 1.00 27.96 324 ASP A C 1
ATOM 2402 O O . ASP A 1 323 ? 51.031 35.524 38.260 1.00 26.07 324 ASP A O 1
ATOM 2407 N N . THR A 1 324 ? 52.659 34.916 36.842 1.00 22.02 325 THR A N 1
ATOM 2408 C CA . THR A 1 324 ? 53.572 35.964 37.279 1.00 28.87 325 THR A CA 1
ATOM 2409 C C . THR A 1 324 ? 54.058 36.677 36.031 1.00 29.12 325 THR A C 1
ATOM 2410 O O . THR A 1 324 ? 54.789 36.087 35.236 1.00 30.17 325 THR A O 1
ATOM 2414 N N . ILE A 1 325 ? 53.648 37.928 35.843 1.00 25.33 326 ILE A N 1
ATOM 2415 C CA . ILE A 1 325 ? 54.070 38.671 34.659 1.00 25.10 326 ILE A CA 1
ATOM 2416 C C . ILE A 1 325 ? 55.232 39.620 34.924 1.00 30.00 326 ILE A C 1
ATOM 2417 O O . ILE A 1 325 ? 55.123 40.567 35.710 1.00 23.62 326 ILE A O 1
ATOM 2422 N N . LEU A 1 326 ? 56.342 39.372 34.243 1.00 27.18 327 LEU A N 1
ATOM 2423 C CA . LEU A 1 326 ? 57.530 40.200 34.410 1.00 29.03 327 LEU A CA 1
ATOM 2424 C C . LEU A 1 326 ? 57.676 41.228 33.298 1.00 27.62 327 LEU A C 1
ATOM 2425 O O . LEU A 1 326 ? 57.524 40.901 32.117 1.00 30.54 327 LEU A O 1
ATOM 2430 N N . HIS A 1 327 ? 57.965 42.469 33.682 1.00 26.65 328 HIS A N 1
ATOM 2431 C CA . HIS A 1 327 ? 58.201 43.534 32.714 1.00 23.88 328 HIS A CA 1
ATOM 2432 C C . HIS A 1 327 ? 59.719 43.646 32.731 1.00 36.58 328 HIS A C 1
ATOM 2433 O O . HIS A 1 327 ? 60.298 44.172 33.681 1.00 37.32 328 HIS A O 1
ATOM 2440 N N . VAL A 1 328 ? 60.356 43.105 31.693 1.00 38.78 329 VAL A N 1
ATOM 2441 C CA . VAL A 1 328 ? 61.805 43.097 31.593 1.00 42.56 329 VAL A CA 1
ATOM 2442 C C . VAL A 1 328 ? 62.305 44.072 30.550 1.00 48.28 329 VAL A C 1
ATOM 2443 O O . VAL A 1 328 ? 61.764 44.142 29.444 1.00 47.68 329 VAL A O 1
ATOM 2447 N N . LYS A 1 329 ? 63.346 44.817 30.907 1.00 52.39 330 LYS A N 1
ATOM 2448 C CA . LYS A 1 329 ? 63.935 45.780 29.992 1.00 63.01 330 LYS A CA 1
ATOM 2449 C C . LYS A 1 329 ? 64.900 45.090 29.042 1.00 65.29 330 LYS A C 1
ATOM 2450 O O . LYS A 1 329 ? 65.917 44.560 29.467 1.00 66.32 330 LYS A O 1
ATOM 2456 N N . PHE A 1 330 ? 64.555 45.085 27.758 1.00 72.29 331 PHE A N 1
ATOM 2457 C CA . PHE A 1 330 ? 65.391 44.499 26.712 1.00 75.04 331 PHE A CA 1
ATOM 2458 C C . PHE A 1 330 ? 66.161 45.675 26.135 1.00 76.87 331 PHE A C 1
ATOM 2459 O O . PHE A 1 330 ? 65.623 46.425 25.317 1.00 78.43 331 PHE A O 1
ATOM 2467 N N . GLY A 1 331 ? 67.412 45.844 26.553 1.00 73.54 332 GLY A N 1
ATOM 2468 C CA . GLY A 1 331 ? 68.173 46.973 26.059 1.00 65.43 332 GLY A CA 1
ATOM 2469 C C . GLY A 1 331 ? 67.366 48.196 26.440 1.00 67.66 332 GLY A C 1
ATOM 2470 O O . GLY A 1 331 ? 67.006 48.355 27.606 1.00 68.89 332 GLY A O 1
ATOM 2471 N N . ASP A 1 332 ? 67.056 49.045 25.464 1.00 67.74 333 ASP A N 1
ATOM 2472 C CA . ASP A 1 332 ? 66.269 50.254 25.718 1.00 68.40 333 ASP A CA 1
ATOM 2473 C C . ASP A 1 332 ? 64.775 49.954 25.710 1.00 64.49 333 ASP A C 1
ATOM 2474 O O . ASP A 1 332 ? 63.958 50.822 26.034 1.00 58.46 333 ASP A O 1
ATOM 2479 N N . GLU A 1 333 ? 64.426 48.723 25.344 1.00 61.35 334 GLU A N 1
ATOM 2480 C CA . GLU A 1 333 ? 63.029 48.320 25.253 1.00 55.70 334 GLU A CA 1
ATOM 2481 C C . GLU A 1 333 ? 62.455 47.672 26.506 1.00 50.87 334 GLU A C 1
ATOM 2482 O O . GLU A 1 333 ? 63.186 47.267 27.408 1.00 44.16 334 GLU A O 1
ATOM 2488 N N . LEU A 1 334 ? 61.129 47.579 26.546 1.00 48.37 335 LEU A N 1
ATOM 2489 C CA . LEU A 1 334 ? 60.427 46.975 27.678 1.00 47.26 335 LEU A CA 1
ATOM 2490 C C . LEU A 1 334 ? 59.426 45.935 27.165 1.00 42.39 335 LEU A C 1
ATOM 2491 O O . LEU A 1 334 ? 58.513 46.263 26.406 1.00 39.04 335 LEU A O 1
ATOM 2496 N N . VAL A 1 335 ? 59.601 44.682 27.571 1.00 35.95 336 VAL A N 1
ATOM 2497 C CA . VAL A 1 335 ? 58.700 43.619 27.134 1.00 38.72 336 VAL A CA 1
ATOM 2498 C C . VAL A 1 335 ? 58.136 42.877 28.335 1.00 33.50 336 VAL A C 1
ATOM 2499 O O . VAL A 1 335 ? 58.678 42.965 29.438 1.00 33.83 336 VAL A O 1
ATOM 2503 N N . LYS A 1 336 ? 57.048 42.145 28.119 1.00 28.51 337 LYS A N 1
ATOM 2504 C CA . LYS A 1 336 ? 56.430 41.375 29.198 1.00 26.65 337 LYS A CA 1
ATOM 2505 C C . LYS A 1 336 ? 56.675 39.903 28.990 1.00 26.57 337 LYS A C 1
ATOM 2506 O O . LYS A 1 336 ? 56.591 39.412 27.872 1.00 27.45 337 LYS A O 1
ATOM 2512 N N . VAL A 1 337 ? 56.969 39.206 30.081 1.00 26.80 338 VAL A N 1
ATOM 2513 C CA . VAL A 1 337 ? 57.203 37.773 30.056 1.00 23.51 338 VAL A CA 1
ATOM 2514 C C . VAL A 1 337 ? 56.198 37.135 31.019 1.00 31.02 338 VAL A C 1
ATOM 2515 O O . VAL A 1 337 ? 56.103 37.518 32.190 1.00 27.37 338 VAL A O 1
ATOM 2519 N N . LYS A 1 338 ? 55.441 36.163 30.526 1.00 30.19 339 LYS A N 1
ATOM 2520 C CA . LYS A 1 338 ? 54.445 35.520 31.363 1.00 27.29 339 LYS A CA 1
ATOM 2521 C C . LYS A 1 338 ? 54.893 34.158 31.869 1.00 31.25 339 LYS A C 1
ATOM 2522 O O . LYS A 1 338 ? 55.133 33.249 31.084 1.00 31.57 339 LYS A O 1
ATOM 2528 N N . LEU A 1 339 ? 55.001 34.027 33.187 1.00 24.84 340 LEU A N 1
ATOM 2529 C CA . LEU A 1 339 ? 55.409 32.773 33.800 1.00 34.07 340 LEU A CA 1
ATOM 2530 C C . LEU A 1 339 ? 54.252 32.164 34.590 1.00 38.14 340 LEU A C 1
ATOM 2531 O O . LEU A 1 339 ? 53.543 32.869 35.305 1.00 41.08 340 LEU A O 1
ATOM 2536 N N . PRO A 1 340 ? 54.045 30.843 34.464 1.00 40.32 341 PRO A N 1
ATOM 2537 C CA . PRO A 1 340 ? 52.963 30.161 35.189 1.00 37.62 341 PRO A CA 1
ATOM 2538 C C . PRO A 1 340 ? 53.256 30.166 36.685 1.00 34.22 341 PRO A C 1
ATOM 2539 O O . PRO A 1 340 ? 54.419 30.166 37.089 1.00 31.28 341 PRO A O 1
ATOM 2543 N N . GLY A 1 341 ? 52.209 30.185 37.505 1.00 34.70 342 GLY A N 1
ATOM 2544 C CA . GLY A 1 341 ? 52.409 30.160 38.944 1.00 35.65 342 GLY A CA 1
ATOM 2545 C C . GLY A 1 341 ? 52.853 31.469 39.568 1.00 40.19 342 GLY A C 1
ATOM 2546 O O . GLY A 1 341 ? 52.909 32.505 38.898 1.00 38.81 342 GLY A O 1
ATOM 2547 N N . HIS A 1 342 ? 53.188 31.407 40.855 1.00 44.30 343 HIS A N 1
ATOM 2548 C CA . HIS A 1 342 ? 53.609 32.575 41.633 1.00 52.94 343 HIS A CA 1
ATOM 2549 C C . HIS A 1 342 ? 55.134 32.589 41.743 1.00 58.65 343 HIS A C 1
ATOM 2550 O O . HIS A 1 342 ? 55.734 31.666 42.294 1.00 60.74 343 HIS A O 1
ATOM 2557 N N . ILE A 1 343 ? 55.751 33.635 41.200 1.00 61.46 344 ILE A N 1
ATOM 2558 C CA . ILE A 1 343 ? 57.207 33.798 41.223 1.00 64.52 344 ILE A CA 1
ATOM 2559 C C . ILE A 1 343 ? 57.492 35.297 41.351 1.00 68.37 344 ILE A C 1
ATOM 2560 O O . ILE A 1 343 ? 57.996 35.924 40.417 1.00 65.51 344 ILE A O 1
ATOM 2565 N N . PRO A 1 344 ? 57.158 35.890 42.516 1.00 72.45 345 PRO A N 1
ATOM 2566 C CA . PRO A 1 344 ? 57.338 37.314 42.841 1.00 74.75 345 PRO A CA 1
ATOM 2567 C C . PRO A 1 344 ? 58.760 37.867 42.842 1.00 76.14 345 PRO A C 1
ATOM 2568 O O . PRO A 1 344 ? 59.077 38.728 43.665 1.00 77.51 345 PRO A O 1
ATOM 2572 N N . ILE A 1 345 ? 59.609 37.388 41.932 1.00 75.28 346 ILE A N 1
ATOM 2573 C CA . ILE A 1 345 ? 60.984 37.875 41.857 1.00 69.53 346 ILE A CA 1
ATOM 2574 C C . ILE A 1 345 ? 60.950 39.395 41.989 1.00 70.76 346 ILE A C 1
ATOM 2575 O O . ILE A 1 345 ? 59.994 40.040 41.553 1.00 72.64 346 ILE A O 1
ATOM 2580 N N . GLU A 1 346 ? 61.984 39.967 42.593 1.00 68.50 347 GLU A N 1
ATOM 2581 C CA . GLU A 1 346 ? 62.021 41.406 42.814 1.00 67.60 347 GLU A CA 1
ATOM 2582 C C . GLU A 1 346 ? 62.639 42.265 41.721 1.00 65.12 347 GLU A C 1
ATOM 2583 O O . GLU A 1 346 ? 63.556 41.844 41.022 1.00 58.46 347 GLU A O 1
ATOM 2589 N N . PRO A 1 347 ? 62.133 43.500 41.574 1.00 63.74 348 PRO A N 1
ATOM 2590 C CA . PRO A 1 347 ? 62.600 44.467 40.582 1.00 62.04 348 PRO A CA 1
ATOM 2591 C C . PRO A 1 347 ? 64.079 44.744 40.784 1.00 64.48 348 PRO A C 1
ATOM 2592 O O . PRO A 1 347 ? 64.583 44.663 41.904 1.00 63.74 348 PRO A O 1
ATOM 2596 N N . GLY A 1 348 ? 64.765 45.074 39.694 1.00 66.90 349 GLY A N 1
ATOM 2597 C CA . GLY A 1 348 ? 66.186 45.359 39.764 1.00 65.50 349 GLY A CA 1
ATOM 2598 C C . GLY A 1 348 ? 67.035 44.139 39.462 1.00 64.06 349 GLY A C 1
ATOM 2599 O O . GLY A 1 348 ? 68.148 44.263 3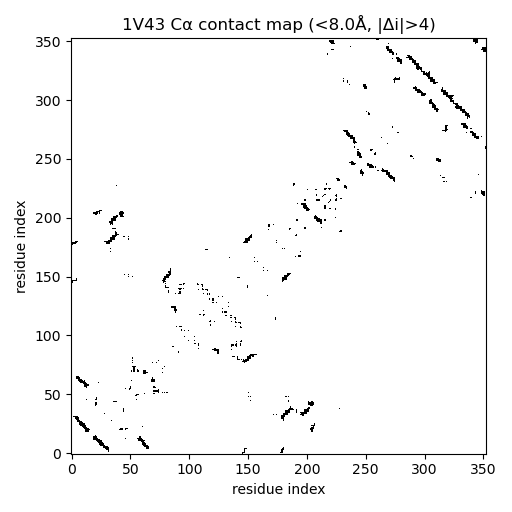8.947 1.00 66.15 349 GLY A O 1
ATOM 2600 N N . ARG A 1 349 ? 66.522 42.955 39.780 1.00 56.80 350 ARG A N 1
ATOM 2601 C CA . ARG A 1 349 ? 67.283 41.748 39.515 1.00 59.42 350 ARG A CA 1
ATOM 2602 C C . ARG A 1 349 ? 67.403 41.547 38.009 1.00 58.01 350 ARG A C 1
ATOM 2603 O O . ARG A 1 349 ? 66.531 41.957 37.241 1.00 61.22 350 ARG A O 1
ATOM 2611 N N . GLU A 1 350 ? 68.497 40.923 37.595 1.00 55.62 351 GLU A N 1
ATOM 2612 C CA . GLU A 1 350 ? 68.759 40.660 36.189 1.00 52.58 351 GLU A CA 1
ATOM 2613 C C . GLU A 1 350 ? 68.295 39.240 35.878 1.00 51.44 351 GLU A C 1
ATOM 2614 O O . GLU A 1 350 ? 68.372 38.359 36.734 1.00 49.66 351 GLU A O 1
ATOM 2620 N N . VAL A 1 351 ? 67.802 39.023 34.662 1.00 50.83 352 VAL A N 1
ATOM 2621 C CA . VAL A 1 351 ? 67.317 37.704 34.257 1.00 46.71 352 VAL A CA 1
ATOM 2622 C C . VAL A 1 351 ? 67.715 37.373 32.823 1.00 48.31 352 VAL A C 1
ATOM 2623 O O . VAL A 1 351 ? 67.880 38.268 32.000 1.00 49.78 352 VAL A O 1
ATOM 2627 N N . LYS A 1 352 ? 67.894 36.087 32.535 1.00 47.61 353 LYS A N 1
ATOM 2628 C CA . LYS A 1 352 ? 68.227 35.657 31.184 1.00 46.91 353 LYS A CA 1
ATOM 2629 C C . LYS A 1 352 ? 66.899 35.307 30.544 1.00 43.16 353 LYS A C 1
ATOM 2630 O O . LYS A 1 352 ? 66.326 34.263 30.832 1.00 44.22 353 LYS A O 1
ATOM 2636 N N . VAL A 1 353 ? 66.405 36.184 29.685 1.00 43.13 354 VAL A N 1
ATOM 2637 C CA . VAL A 1 353 ? 65.143 35.936 29.020 1.00 39.46 354 VAL A CA 1
ATOM 2638 C C . VAL A 1 353 ? 65.369 35.010 27.830 1.00 39.94 354 VAL A C 1
ATOM 2639 O O . VAL A 1 353 ? 66.224 35.264 26.982 1.00 38.11 354 VAL A O 1
ATOM 2643 N N . ILE A 1 354 ? 64.595 33.933 27.777 1.00 39.74 355 ILE A N 1
ATOM 2644 C CA . ILE A 1 354 ? 64.703 32.962 26.696 1.00 39.97 355 ILE A CA 1
ATOM 2645 C C . ILE A 1 354 ? 63.489 33.028 25.772 1.00 36.83 355 ILE A C 1
ATOM 2646 O O . ILE A 1 354 ? 62.369 32.749 26.202 1.00 30.52 355 ILE A O 1
ATOM 2651 N N . MET A 1 355 ? 63.722 33.392 24.511 1.00 33.12 356 MET A N 1
ATOM 2652 C CA . MET A 1 355 ? 62.668 33.485 23.503 1.00 34.98 356 MET A CA 1
ATOM 2653 C C . MET A 1 355 ? 62.554 32.205 22.659 1.00 40.79 356 MET A C 1
ATOM 2654 O O . MET A 1 355 ? 63.572 31.621 22.243 1.00 32.93 356 MET A O 1
ATOM 2659 N N . ASP A 1 356 ? 61.320 31.779 22.397 1.00 35.26 357 ASP A N 1
ATOM 2660 C CA . ASP A 1 356 ? 61.091 30.600 21.565 1.00 36.15 357 ASP A CA 1
ATOM 2661 C C . ASP A 1 356 ? 61.070 31.080 20.116 1.00 35.56 357 ASP A C 1
ATOM 2662 O O . ASP A 1 356 ? 60.076 31.643 19.649 1.00 34.86 357 ASP A O 1
ATOM 2667 N N . LEU A 1 357 ? 62.175 30.849 19.416 1.00 39.09 358 LEU A N 1
ATOM 2668 C CA . LEU A 1 357 ? 62.336 31.254 18.028 1.00 38.71 358 LEU A CA 1
ATOM 2669 C C . LEU A 1 357 ? 61.264 30.735 17.076 1.00 38.26 358 LEU A C 1
ATOM 2670 O O . LEU A 1 357 ? 60.993 31.353 16.047 1.00 39.51 358 LEU A O 1
ATOM 2675 N N . ASP A 1 358 ? 60.650 29.610 17.415 1.00 31.80 359 ASP A N 1
ATOM 2676 C CA . ASP A 1 358 ? 59.617 29.046 16.563 1.00 39.74 359 ASP A CA 1
ATOM 2677 C C . ASP A 1 358 ? 58.273 29.754 16.730 1.00 41.40 359 ASP A C 1
ATOM 2678 O O . ASP A 1 358 ? 57.354 29.540 15.940 1.00 38.59 359 ASP A O 1
ATOM 2683 N N . MET A 1 359 ? 58.167 30.600 17.751 1.00 30.56 360 MET A N 1
ATOM 2684 C CA . MET A 1 359 ? 56.933 31.342 18.014 1.00 36.84 360 MET A CA 1
ATOM 2685 C C . MET A 1 359 ? 57.083 32.828 17.674 1.00 39.85 360 MET A C 1
ATOM 2686 O O . MET A 1 359 ? 56.259 33.647 18.068 1.00 38.48 360 MET A O 1
ATOM 2691 N N . ILE A 1 360 ? 58.129 33.169 16.933 1.00 33.53 361 ILE A N 1
ATOM 2692 C CA . ILE A 1 360 ? 58.376 34.558 16.573 1.00 40.32 361 ILE A CA 1
ATOM 2693 C C . ILE A 1 360 ? 57.609 35.032 15.345 1.00 35.63 361 ILE A C 1
ATOM 2694 O O . ILE A 1 360 ? 57.255 34.243 14.477 1.00 42.48 361 ILE A O 1
ATOM 2699 N N . HIS A 1 361 ? 57.342 36.330 15.295 1.00 31.77 362 HIS A N 1
ATOM 2700 C CA . HIS A 1 361 ? 56.640 36.937 14.167 1.00 34.58 362 HIS A CA 1
ATOM 2701 C C . HIS A 1 361 ? 57.414 38.174 13.695 1.00 37.98 362 HIS A C 1
ATOM 2702 O O . HIS A 1 361 ? 58.180 38.771 14.457 1.00 35.31 362 HIS A O 1
ATOM 2709 N N . VAL A 1 362 ? 57.206 38.545 12.435 1.00 40.33 363 VAL A N 1
ATOM 2710 C CA . VAL A 1 362 ? 57.844 39.711 11.836 1.00 37.63 363 VAL A CA 1
ATOM 2711 C C . VAL A 1 362 ? 56.803 40.361 10.929 1.00 37.40 363 VAL A C 1
ATOM 2712 O O . VAL A 1 362 ? 56.254 39.706 10.052 1.00 45.31 363 VAL A O 1
ATOM 2716 N N . PHE A 1 363 ? 56.518 41.638 11.143 1.00 36.16 364 PHE A N 1
ATOM 2717 C CA . PHE A 1 363 ? 55.527 42.328 10.326 1.00 35.26 364 PHE A CA 1
ATOM 2718 C C . PHE A 1 363 ? 56.150 43.516 9.580 1.00 40.83 364 PHE A C 1
ATOM 2719 O O . PHE A 1 363 ? 56.985 44.245 10.129 1.00 38.55 364 PHE A O 1
ATOM 2727 N N . ASP A 1 364 ? 55.749 43.706 8.329 1.00 39.27 365 ASP A N 1
ATOM 2728 C CA . ASP A 1 364 ? 56.243 44.834 7.551 1.00 44.19 365 ASP A CA 1
ATOM 2729 C C . ASP A 1 364 ? 55.880 46.071 8.355 1.00 43.20 365 ASP A C 1
ATOM 2730 O O . ASP A 1 364 ? 54.750 46.195 8.808 1.00 47.85 365 ASP A O 1
ATOM 2735 N N . LYS A 1 365 ? 56.819 46.991 8.528 1.00 47.30 366 LYS A N 1
ATOM 2736 C CA . LYS A 1 365 ? 56.542 48.181 9.327 1.00 50.79 366 LYS A CA 1
ATOM 2737 C C . LYS A 1 365 ? 55.534 49.154 8.726 1.00 54.42 366 LYS A C 1
ATOM 2738 O O . LYS A 1 365 ? 54.883 49.906 9.458 1.00 55.44 366 LYS A O 1
ATOM 2744 N N . ASP A 1 366 ? 55.396 49.156 7.404 1.00 51.09 367 ASP A N 1
ATOM 2745 C CA . ASP A 1 366 ? 54.456 50.078 6.781 1.00 50.40 367 ASP A CA 1
ATOM 2746 C C . ASP A 1 366 ? 53.042 49.536 6.677 1.00 48.43 367 ASP A C 1
ATOM 2747 O O . ASP A 1 366 ? 52.096 50.193 7.109 1.00 48.83 367 ASP A O 1
ATOM 2752 N N . THR A 1 367 ? 52.898 48.342 6.105 1.00 47.61 368 THR A N 1
ATOM 2753 C CA . THR A 1 367 ? 51.578 47.728 5.952 1.00 49.01 368 THR A CA 1
ATOM 2754 C C . THR A 1 367 ? 51.136 46.985 7.228 1.00 49.04 368 THR A C 1
ATOM 2755 O O . THR A 1 367 ? 49.944 46.786 7.456 1.00 47.93 368 THR A O 1
ATOM 2759 N N . GLU A 1 368 ? 52.108 46.605 8.057 1.00 47.28 369 GLU A N 1
ATOM 2760 C CA . GLU A 1 368 ? 51.874 45.875 9.305 1.00 43.90 369 GLU A CA 1
ATOM 2761 C C . GLU A 1 368 ? 51.384 44.459 9.042 1.00 45.06 369 GLU A C 1
ATOM 2762 O O . GLU A 1 368 ? 50.805 43.817 9.920 1.00 46.09 369 GLU A O 1
ATOM 2768 N N . LYS A 1 369 ? 51.625 43.976 7.827 1.00 43.09 370 LYS A N 1
ATOM 2769 C CA . LYS A 1 369 ? 51.223 42.631 7.448 1.00 39.46 370 LYS A CA 1
ATOM 2770 C C . LYS A 1 369 ? 52.339 41.665 7.768 1.00 41.24 370 LYS A C 1
ATOM 2771 O O . LYS A 1 369 ? 53.525 41.994 7.645 1.00 36.06 370 LYS A O 1
ATOM 2777 N N . ALA A 1 370 ? 51.949 40.470 8.192 1.00 36.17 371 ALA A N 1
ATOM 2778 C CA . ALA A 1 370 ? 52.902 39.446 8.560 1.00 38.00 371 ALA A CA 1
ATOM 2779 C C . ALA A 1 370 ? 53.843 39.031 7.434 1.00 45.15 371 ALA A C 1
ATOM 2780 O O . ALA A 1 370 ? 53.447 38.909 6.268 1.00 38.54 371 ALA A O 1
ATOM 2782 N N . ILE A 1 371 ? 55.099 38.827 7.813 1.00 46.13 372 ILE A N 1
ATOM 2783 C CA . ILE A 1 371 ? 56.150 38.377 6.914 1.00 51.87 372 ILE A CA 1
ATOM 2784 C C . ILE A 1 371 ? 56.581 37.092 7.602 1.00 57.77 372 ILE A C 1
ATOM 2785 O O . ILE A 1 371 ? 56.854 36.077 6.961 1.00 62.13 372 ILE A O 1
ATOM 2790 N N . VAL A 1 372 ? 56.613 37.180 8.933 1.00 62.64 373 VAL A N 1
ATOM 2791 C CA . VAL A 1 372 ? 56.975 36.102 9.857 1.00 64.64 373 VAL A CA 1
ATOM 2792 C C . VAL A 1 372 ? 58.314 35.435 9.569 1.00 66.19 373 VAL A C 1
ATOM 2793 O O . VAL A 1 372 ? 58.785 35.513 8.418 1.00 67.56 373 VAL A O 1
#

Sequence (353 aa):
VIKMVEVKLENLTKRFGNFTAVNKLNLTIKDGEFLVLLGPSGCGKTTTLRMIAGLEEPTEGRIYFGDRDVTYLPPKDRNISMVFQHMTVYENIAFPLKKFPKDEIDKRVRWAAELLQIEELLNRYPAQLSGGQRQRVAVARAIVVEPDVLLMDEPLSNLDAKLRVAMRAEIKKLQQKLKVTTIYVTHDQVEAMTMGDRIAVMNRGQLLQIGSPTEVYLRPNSVFVATFIGAPEMNILEVSVGDGYLEGRGFRIELPQMDLLKDYVGKTVLFGIRPEHMTVEGVHMKRTARLIGKVDFVEALGTDTILHVKFGDELVKVKLPGHIPIEPGREVKVIMDLDMIHVFDKDTEKAIV

Nearest PDB structures (foldseek):
  1v43-assembly1_A  TM=1.003E+00  e=9.581E-78  Pyrococcus horikoshii
  2it1-assembly1_B  TM=8.972E-01  e=9.956E-45  Pyrococcus horikoshii
  2yyz-assembly1_A  TM=9.020E-01  e=3.162E-43  Thermotoga maritima MSB8
  6yir-assembly1_A  TM=9.327E-01  e=1.687E-41  Bacillus subtilis subsp. subtilis str. 168
  2awn-assembly2_C  TM=8.361E-01  e=1.157E-32  Escherichia coli K-12

Solvent-accessible surface area: 17521 Å² total; per-residue (Å²): 162,22,126,114,19,55,0,65,3,72,50,0,6,30,105,98,71,148,116,44,7,0,62,124,2,88,11,69,0,117,65,0,14,0,0,0,0,0,0,41,106,63,2,5,12,56,20,0,1,94,0,0,1,13,95,29,73,13,62,81,26,104,0,56,8,30,143,102,54,0,1,154,56,56,51,157,67,1,63,30,12,50,9,123,138,194,79,21,2,55,68,12,0,9,146,38,20,143,199,58,84,178,125,64,26,45,134,29,0,156,72,0,0,85,17,0,116,0,69,128,8,30,128,78,101,44,114,92,23,102,58,22,44,102,32,38,2,21,0,0,76,9,1,0,29,38,2,11,0,2,0,1,32,24,3,0,50,122,38,91,84,180,50,31,88,52,1,18,40,34,2,26,140,9,3,98,139,23,77,1,0,0,0,0,1,0,101,32,32,79,0,0,58,66,0,6,52,45,0,0,0,0,28,200,1,98,52,57,23,53,3,31,28,76,86,0,41,58,142,1,61,14,17,55,0,0,31,48,1,16,73,22,99,6,15,53,11,58,4,40,5,8,137,19,60,0,75,8,131,53,31,124,2,102,12,40,198,45,24,129,4,167,140,43,79,66,140,44,0,20,1,0,1,1,0,62,27,8,32,16,90,71,121,221,41,191,96,40,10,134,17,104,8,115,3,64,110,22,48,39,102,35,106,32,0,10,0,33,0,103,5,41,121,33,94,2,76,0,62,3,106,31,105,50,68,26,132,77,48,132,101,9,81,0,10,0,25,6,72,48,6,12,3,0,24,96,133,84,73,135,37,36,62

Radius of gyration: 24.45 Å; Cα contacts (8 Å, |Δi|>4): 782; chains: 1; bounding box: 75×40×45 Å

Foldseek 3Di:
DAWFWKKWWALFWAADVPATLAGGDTDIQGGLFAEEEAEDPSLNLVVVLCQQLVVDATPDTFMDTHNRTCRNPHSVVQQEFEAEDADFLLCLLLVVQPDHDPVLSVVLSCVLCVLLVNNVRRRPGDVRPPVHDVLSSSVSSRPSSNGLEYEYEPNPPPDPPVVSVVVLVSVQVSSNVNSRRYYHYDNDQVSNLSHGCKYFYGGSNYGQDIGGSCCLALPPQFPVSQQSHDPVGWDKFKWAAAPAWTDGQADIWGHPVVCLCPVGHGHIWIKTAHLAQKDWPPPDAPDKTKAKWWFADWDQPQQKIWTFTARNPRTDIHIGGGGDCDDGGDMTIMIGRNVSMWIAGPPVRGTSD

CATH classification: 3.40.50.300 (+2 more: 2.40.50.100, 2.40.50.140)

B-factor: mean 43.07, std 19.76, range [13.76, 117.94]

InterPro domains:
  IPR003439 ABC transporter-like, ATP-binding domain [PF00005] (29-170)
  IPR003439 ABC transporter-like, ATP-binding domain [PS50893] (13-243)
  IPR003593 AAA+ ATPase domain [SM00382] (37-220)
  IPR008995 Molybdate/tungstate binding, C-terminal [SSF50331] (246-372)
  IPR012340 Nucleic acid-binding, OB-fold [G3DSA:2.40.50.140] (294-357)
  IPR015855 ABC transporter, maltose/maltodextrin import, MalK-like [cd03301] (13-225)
  IPR017871 ABC transporter-like, conserved site [PS00211] (143-157)
  IPR027417 P-loop containing nucleoside triphosphate hydrolase [G3DSA:3.40.50.300] (2-247)
  IPR027417 P-loop containing nucleoside triphosphate hydrolase [SSF52540] (13-252)
  IPR040582 MalK-like, OB fold domain [PF17912] (244-294)
  IPR047641 ABC transporter, ATP-binding protein MalK/UgpC-like [PTHR43875] (10-372)

Secondary structure (DSSP, 8-state):
------EEEEEEEEEETTEEEEEEEEEEE-TT-EEEEE--TTSSHHHHHHHHHTSS--SEEEEEETTEE-TTS-GGGGTEEEEE----HHHHHHTT-----HHHHHHHHHHHHHHTT-GGGTTS-TTT--SS-HHHHHHHHHHTT--SEEEEESTTTTS-HHHHHHHHHHHHHHHHHHT-EEEEEES-HHHHHHH-SEEEEEETTEEEEEE-HHHHHH--SBHHHHHHSSSSPPEEEEEEEETTEEEETTEEEE-----TTGGGBTSEEEEEE-GGGEEES----SSEEEEEEEEEEEEE-SSEEEEEEEETTEEEEEEEES-----TT-EEEEEEEGGG-EEEETTT-BB--

Organism: Pyrococcus horikoshii (strain ATCC 700860 / DSM 12428 / JCM 9974 / NBRC 100139 / OT-3) (NCBI:txid70601)